Protein AF-A0A182QGY3-F1 (afdb_monomer_lite)

pLDDT: mean 80.61, std 18.38, range [33.84, 97.94]

Sequence (194 aa):
MITHRSFTGLLMLVLYTTNSDGLMLESTCTTIKDQLWRVDLTISSAAEQFYTGPFYKSYAVDNRLRFLLNNYTATISEYNQHLAQITTFVKRKLKQFSIATHGLEENTTLLDKIFQHVEERNAFHRLQLKEQQEVNRILSEETEELRKTFTNMEQQKLQLEQRVANGTEMLASMVTETRKLQAKINDNPVHVQS

Organism: NCBI:txid69004

Foldseek 3Di:
DLPPVLVVQVVVLVVVVPPDDDDDPDCPPVVVVVSVVSLLVSLVVLCVVPDDDPCLSVDDSVVSNVVSVVSVVVVVVVVVVVLVVLVVVLVVLCVVLVPDDDPDDDSVVSVVVSVVSVVVVVVVVVVVVVVVVVVVVVVVVVVVVVVVVVVVVVVVVVVVVVVVVVVVVVVVVVVVVVVVVVVVVVVPPPPPDD

Radius of gyration: 52.81 Å; chains: 1; bounding box: 113×43×154 Å

Secondary structure (DSSP, 8-state):
---THHHHHHHHHHHHHH---S---SSHHHHHHHHHHHHHHHHHHHHTTT---TTGGGS-HHHHHHHHHHHHHHHHHHHHHHHHHHHHHHHHHHHHTTPPP-SS--HHHHHHHHHHHHHHHHHHHHHHHHHHHHHHHHHHHHHHHHHHHHHHHHHHHHHHHHHHHHHHHHHHHHHHHHHHHHHHHHTS------

Structure (mmCIF, N/CA/C/O backbone):
data_AF-A0A182QGY3-F1
#
_entry.id   AF-A0A182QGY3-F1
#
loop_
_atom_site.group_PDB
_atom_site.id
_atom_site.type_symbol
_atom_site.label_atom_id
_atom_site.label_alt_id
_atom_site.label_comp_id
_atom_site.label_asym_id
_atom_site.label_entity_id
_atom_site.label_seq_id
_atom_site.pdbx_PDB_ins_code
_atom_site.Cartn_x
_atom_site.Cartn_y
_atom_site.Cartn_z
_atom_site.occupancy
_atom_site.B_iso_or_equiv
_atom_site.auth_seq_id
_atom_site.auth_comp_id
_atom_site.auth_asym_id
_atom_site.auth_atom_id
_atom_site.pdbx_PDB_model_num
ATOM 1 N N . MET A 1 1 ? -21.567 -5.427 21.604 1.00 33.84 1 MET A N 1
ATOM 2 C CA . MET A 1 1 ? -22.533 -4.328 21.819 1.00 33.84 1 MET A CA 1
ATOM 3 C C . MET A 1 1 ? -23.206 -4.582 23.164 1.00 33.84 1 MET A C 1
ATOM 5 O O . MET A 1 1 ? -24.168 -5.333 23.231 1.00 33.84 1 MET A O 1
ATOM 9 N N . ILE A 1 2 ? -22.600 -4.089 24.250 1.00 38.44 2 ILE A N 1
ATOM 10 C CA . ILE A 1 2 ? -23.109 -4.270 25.618 1.00 38.44 2 ILE A CA 1
ATOM 11 C C . ILE A 1 2 ? -24.419 -3.492 25.690 1.00 38.44 2 ILE A C 1
ATOM 13 O O . ILE A 1 2 ? -24.441 -2.279 25.478 1.00 38.44 2 ILE A O 1
ATOM 17 N N . THR A 1 3 ? -25.534 -4.186 25.875 1.00 38.19 3 THR A N 1
ATOM 18 C CA . THR A 1 3 ? -26.847 -3.550 25.896 1.00 38.19 3 THR A CA 1
ATOM 19 C C . THR A 1 3 ? -26.935 -2.632 27.111 1.00 38.19 3 THR A C 1
ATOM 21 O O . THR A 1 3 ? -27.118 -3.097 28.232 1.00 38.19 3 THR A O 1
ATOM 24 N N . HIS A 1 4 ? -26.866 -1.323 26.862 1.00 43.31 4 HIS A N 1
ATOM 25 C CA . HIS A 1 4 ? -27.093 -0.213 27.801 1.00 43.31 4 HIS A CA 1
ATOM 26 C C . HIS A 1 4 ? -28.288 -0.425 28.757 1.00 43.31 4 HIS A C 1
ATOM 28 O O . HIS A 1 4 ? -28.315 0.131 29.849 1.00 43.31 4 HIS A O 1
ATOM 34 N N . ARG A 1 5 ? -29.253 -1.269 28.363 1.00 45.16 5 ARG A N 1
ATOM 35 C CA . ARG A 1 5 ? -30.464 -1.635 29.110 1.00 45.16 5 ARG A CA 1
ATOM 36 C C . ARG A 1 5 ? -30.198 -2.250 30.489 1.00 45.16 5 ARG A C 1
ATOM 38 O O . ARG A 1 5 ? -30.955 -1.970 31.413 1.00 45.16 5 ARG A O 1
ATOM 45 N N . SER A 1 6 ? -29.140 -3.048 30.653 1.00 44.56 6 SER A N 1
ATOM 46 C CA . SER A 1 6 ? -28.884 -3.772 31.911 1.00 44.56 6 SER A CA 1
ATOM 47 C C . SER A 1 6 ? -28.440 -2.833 33.040 1.00 44.56 6 SER A C 1
ATOM 49 O O . SER A 1 6 ? -28.829 -3.005 34.193 1.00 44.56 6 SER A O 1
ATOM 51 N N . PHE A 1 7 ? -27.671 -1.793 32.700 1.00 48.94 7 PHE A N 1
ATOM 52 C CA . PHE A 1 7 ? -27.171 -0.812 33.666 1.00 48.94 7 PHE A CA 1
ATOM 53 C C . PHE A 1 7 ? -28.251 0.204 34.062 1.00 48.94 7 PHE A C 1
ATOM 55 O O . PHE A 1 7 ? -28.362 0.564 35.232 1.00 48.94 7 PHE A O 1
ATOM 62 N N . THR A 1 8 ? -29.113 0.610 33.120 1.00 53.94 8 THR A N 1
ATOM 63 C CA . THR A 1 8 ? -30.259 1.489 33.412 1.00 53.94 8 THR A CA 1
ATOM 64 C C . THR A 1 8 ? -31.247 0.833 34.381 1.00 53.94 8 THR A C 1
ATOM 66 O O . THR A 1 8 ? -31.776 1.512 35.256 1.00 53.94 8 THR A O 1
ATOM 69 N N . GLY A 1 9 ? -31.453 -0.487 34.274 1.00 53.09 9 GLY A N 1
ATOM 70 C CA . GLY A 1 9 ? -32.291 -1.245 35.211 1.00 53.09 9 GLY A CA 1
ATOM 71 C C . GLY A 1 9 ? -31.749 -1.237 36.644 1.00 53.09 9 GLY A C 1
ATOM 72 O O . GLY A 1 9 ? -32.502 -0.999 37.585 1.00 53.09 9 GLY A O 1
ATOM 73 N N . LEU A 1 10 ? -30.434 -1.412 36.805 1.00 53.03 10 LEU A N 1
ATOM 74 C CA . LEU A 1 10 ? -29.752 -1.342 38.104 1.00 53.03 10 LEU A CA 1
ATOM 75 C C . LEU A 1 10 ? -29.802 0.069 38.715 1.00 53.03 10 LEU A C 1
ATOM 77 O O . LEU A 1 10 ? -30.072 0.208 39.906 1.00 53.03 10 LEU A O 1
ATOM 81 N N . LEU A 1 11 ? -29.613 1.117 37.905 1.00 53.47 11 LEU A N 1
ATOM 82 C CA . LEU A 1 11 ? -29.657 2.509 38.369 1.00 53.47 11 LEU A CA 1
ATOM 83 C C . LEU A 1 11 ? -31.073 2.941 38.800 1.00 53.47 11 LEU A C 1
ATOM 85 O O . LEU A 1 11 ? -31.235 3.628 39.807 1.00 53.47 11 LEU A O 1
ATOM 89 N N . MET A 1 12 ? -32.102 2.502 38.065 1.00 52.72 12 MET A N 1
ATOM 90 C CA . MET A 1 12 ? -33.510 2.769 38.392 1.00 52.72 12 MET A CA 1
ATOM 91 C C . MET A 1 12 ? -33.951 2.078 39.687 1.00 52.72 12 MET A C 1
ATOM 93 O O . MET A 1 12 ? -34.738 2.649 40.437 1.00 52.72 12 MET A O 1
ATOM 97 N N . LEU A 1 13 ? -33.427 0.882 39.981 1.00 51.06 13 LEU A N 1
ATOM 98 C CA . LEU A 1 13 ? -33.716 0.160 41.225 1.00 51.06 13 LEU A CA 1
ATOM 99 C C . LEU A 1 13 ? -33.119 0.854 42.457 1.00 51.06 13 LEU A C 1
ATOM 101 O O . LEU A 1 13 ? -33.788 0.922 43.482 1.00 51.06 13 LEU A O 1
ATOM 105 N N . VAL A 1 14 ? -31.914 1.427 42.354 1.00 51.78 14 VAL A N 1
ATOM 106 C CA . VAL A 1 14 ? -31.311 2.206 43.453 1.00 51.78 14 VAL A CA 1
ATOM 107 C C . VAL A 1 14 ? -32.127 3.476 43.733 1.00 51.78 14 VAL A C 1
ATOM 109 O O . VAL A 1 14 ? -32.452 3.748 44.886 1.00 51.78 14 VAL A O 1
ATOM 112 N N . LEU A 1 15 ? -32.557 4.196 42.690 1.00 43.75 15 LEU A N 1
ATOM 113 C CA . LEU A 1 15 ? -33.373 5.413 42.828 1.00 43.75 15 LEU A CA 1
ATOM 114 C C . LEU A 1 15 ? -34.783 5.151 43.386 1.00 43.75 15 LEU A C 1
ATOM 116 O O . LEU A 1 15 ? -35.331 5.997 44.091 1.00 43.75 15 LEU A O 1
ATOM 120 N N . TYR A 1 16 ? -35.368 3.979 43.117 1.00 44.91 16 TYR A N 1
ATOM 121 C CA . TYR A 1 16 ? -36.683 3.612 43.659 1.00 44.91 16 TYR A CA 1
ATOM 122 C C . TYR A 1 16 ? -36.652 3.325 45.168 1.00 44.91 16 TYR A C 1
ATOM 124 O O . TYR A 1 16 ? -37.682 3.424 45.826 1.00 44.91 16 TYR A O 1
ATOM 132 N N . THR A 1 17 ? -35.484 2.985 45.724 1.00 45.31 17 THR A N 1
ATOM 133 C CA . THR A 1 17 ? -35.325 2.726 47.168 1.00 45.31 17 THR A CA 1
ATOM 134 C C . THR A 1 17 ? -35.060 3.984 47.996 1.00 45.31 17 THR A C 1
ATOM 136 O O . THR A 1 17 ? -35.229 3.952 49.210 1.00 45.31 17 THR A O 1
ATOM 139 N N . THR A 1 18 ? -34.667 5.094 47.362 1.00 43.47 18 THR A N 1
ATOM 140 C CA . THR A 1 18 ? -34.324 6.348 48.057 1.00 43.47 18 THR A CA 1
ATOM 141 C C . THR A 1 18 ? -35.449 7.384 48.060 1.00 43.47 18 THR A C 1
ATOM 143 O O . THR A 1 18 ? -35.351 8.369 48.782 1.00 43.47 18 THR A O 1
ATOM 146 N N . ASN A 1 19 ? -36.524 7.168 47.295 1.00 41.28 19 ASN A N 1
ATOM 147 C CA . ASN A 1 19 ? -37.684 8.058 47.249 1.00 41.28 19 ASN A CA 1
ATOM 148 C C . ASN A 1 19 ? -38.878 7.464 48.008 1.00 41.28 19 ASN A C 1
ATOM 150 O O . ASN A 1 19 ? -39.843 7.016 47.394 1.00 41.28 19 ASN A O 1
ATOM 154 N N . SER A 1 20 ? -38.838 7.500 49.338 1.00 43.22 20 SER A N 1
ATOM 155 C CA . SER A 1 20 ? -40.066 7.570 50.141 1.00 43.22 20 SER A CA 1
ATOM 156 C C . SER A 1 20 ? -39.746 8.047 51.554 1.00 43.22 20 SER A C 1
ATOM 158 O O . SER A 1 20 ? -39.643 7.256 52.494 1.00 43.22 20 SER A O 1
ATOM 160 N N . ASP A 1 21 ? -39.605 9.361 51.699 1.00 43.81 21 ASP A N 1
ATOM 161 C CA . ASP A 1 21 ? -39.959 10.008 52.955 1.00 43.81 21 ASP A CA 1
ATOM 162 C C . ASP A 1 21 ? -41.452 9.760 53.220 1.00 43.81 21 ASP A C 1
ATOM 164 O O . ASP A 1 21 ? -42.302 10.123 52.410 1.00 43.81 21 ASP A O 1
ATOM 168 N N . GLY A 1 22 ? -41.756 9.160 54.372 1.00 46.34 22 GLY A N 1
ATOM 169 C CA . GLY A 1 22 ? -43.068 9.246 55.013 1.00 46.34 22 GLY A CA 1
ATOM 170 C C . GLY A 1 22 ? -44.132 8.226 54.582 1.00 46.34 22 GLY A C 1
ATOM 171 O O . GLY A 1 22 ? -44.627 8.249 53.465 1.00 46.34 22 GLY A O 1
ATOM 172 N N . LEU A 1 23 ? -44.574 7.437 55.571 1.00 43.16 23 LEU A N 1
ATOM 173 C CA . LEU A 1 23 ? -45.807 6.633 55.620 1.00 43.16 23 LEU A CA 1
ATOM 174 C C . LEU A 1 23 ? -45.936 5.468 54.625 1.00 43.16 23 LEU A C 1
ATOM 176 O O . LEU A 1 23 ? -46.229 5.677 53.461 1.00 43.16 23 LEU A O 1
ATOM 180 N N . MET A 1 24 ? -45.855 4.236 55.145 1.00 41.75 24 MET A N 1
ATOM 181 C CA . MET A 1 24 ? -46.727 3.087 54.816 1.00 41.75 24 MET A CA 1
ATOM 182 C C . MET A 1 24 ? -46.273 1.895 55.679 1.00 41.75 24 MET A C 1
ATOM 184 O O . MET A 1 24 ? -45.434 1.100 55.266 1.00 41.75 24 MET A O 1
ATOM 188 N N . LEU A 1 25 ? -46.784 1.789 56.912 1.00 44.62 25 LEU A N 1
ATOM 189 C CA . LEU A 1 25 ? -46.387 0.744 57.870 1.00 44.62 25 LEU A CA 1
ATOM 190 C C . LEU A 1 25 ? -47.159 -0.588 57.713 1.00 44.62 25 LEU A C 1
ATOM 192 O O . LEU A 1 25 ? -46.854 -1.531 58.434 1.00 44.62 25 LEU A O 1
ATOM 196 N N . GLU A 1 26 ? -48.112 -0.710 56.778 1.00 44.78 26 GLU A N 1
ATOM 197 C CA . GLU A 1 26 ? -49.049 -1.859 56.736 1.00 44.78 26 GLU A CA 1
ATOM 198 C C . GLU A 1 26 ? -48.961 -2.783 55.503 1.00 44.78 26 GLU A C 1
ATOM 200 O O . GLU A 1 26 ? -49.706 -3.751 55.402 1.00 44.78 26 GLU A O 1
ATOM 205 N N . SER A 1 27 ? -47.998 -2.596 54.596 1.00 50.28 27 SER A N 1
ATOM 206 C CA . SER A 1 27 ? -47.717 -3.584 53.528 1.00 50.28 27 SER A CA 1
ATOM 207 C C . SER A 1 27 ? -46.229 -3.639 53.171 1.00 50.28 27 SER A C 1
ATOM 209 O O . SER A 1 27 ? -45.828 -3.706 52.005 1.00 50.28 27 SER A O 1
ATOM 211 N N . THR A 1 28 ? -45.372 -3.562 54.183 1.00 57.47 28 THR A N 1
ATOM 212 C CA . THR A 1 28 ? -43.925 -3.427 53.986 1.00 57.47 28 THR A CA 1
ATOM 213 C C . THR A 1 28 ? -43.275 -4.745 53.583 1.00 57.47 28 THR A C 1
ATOM 215 O O . THR A 1 28 ? -42.492 -4.770 52.643 1.00 57.47 28 THR A O 1
ATOM 218 N N . CYS A 1 29 ? -43.621 -5.869 54.215 1.00 58.44 29 CYS A N 1
ATOM 219 C CA . CYS A 1 29 ? -42.869 -7.115 54.023 1.00 58.44 29 CYS A CA 1
ATOM 220 C C . CYS A 1 29 ? -43.018 -7.721 52.614 1.00 58.44 29 CYS A C 1
ATOM 222 O O . CYS A 1 29 ? -42.030 -8.144 52.016 1.00 58.44 29 CYS A O 1
ATOM 224 N N . THR A 1 30 ? -44.228 -7.730 52.050 1.00 70.50 30 THR A N 1
ATOM 225 C CA . THR A 1 30 ? -44.496 -8.234 50.689 1.00 70.50 30 THR A CA 1
ATOM 226 C C . THR A 1 30 ? -43.859 -7.352 49.622 1.00 70.50 30 THR A C 1
ATOM 228 O O . THR A 1 30 ? -43.203 -7.866 48.720 1.00 70.50 30 THR A O 1
ATOM 231 N N . THR A 1 31 ? -43.985 -6.033 49.766 1.00 69.81 31 THR A N 1
ATOM 232 C CA . THR A 1 31 ? -43.387 -5.048 48.855 1.00 69.81 31 THR A CA 1
ATOM 233 C C . THR A 1 31 ? -41.861 -5.110 48.892 1.00 69.81 31 THR A C 1
ATOM 235 O O . THR A 1 31 ? -41.224 -5.182 47.845 1.00 69.81 31 THR A O 1
ATOM 238 N N . ILE A 1 32 ? -41.268 -5.174 50.089 1.00 66.50 32 ILE A N 1
ATOM 239 C CA . ILE A 1 32 ? -39.818 -5.321 50.271 1.00 66.50 32 ILE A CA 1
ATOM 240 C C . ILE A 1 32 ? -39.336 -6.647 49.669 1.00 66.50 32 ILE A C 1
ATOM 242 O O . ILE A 1 32 ? -38.315 -6.681 48.985 1.00 66.50 32 ILE A O 1
ATOM 246 N N . LYS A 1 33 ? -40.078 -7.744 49.862 1.00 71.62 33 LYS A N 1
ATOM 247 C CA . LYS A 1 33 ? -39.736 -9.049 49.284 1.00 71.62 33 LYS A CA 1
ATOM 248 C C . LYS A 1 33 ? -39.789 -9.036 47.752 1.00 71.62 33 LYS A C 1
ATOM 250 O O . LYS A 1 33 ? -38.887 -9.590 47.128 1.00 71.62 33 LYS A O 1
ATOM 255 N N . ASP A 1 34 ? -40.793 -8.390 47.155 1.00 72.88 34 ASP A N 1
ATOM 256 C CA . ASP A 1 34 ? -40.895 -8.246 45.694 1.00 72.88 34 ASP A CA 1
ATOM 257 C C . ASP A 1 34 ? -39.748 -7.392 45.135 1.00 72.88 34 ASP A C 1
ATOM 259 O O . ASP A 1 34 ? -39.111 -7.759 44.148 1.00 72.88 34 ASP A O 1
ATOM 263 N N . GLN A 1 35 ? -39.409 -6.288 45.808 1.00 69.62 35 GLN A N 1
ATOM 264 C CA . GLN A 1 35 ? -38.285 -5.432 45.422 1.00 69.62 35 GLN A CA 1
ATOM 265 C C . GLN A 1 35 ? -36.943 -6.174 45.490 1.00 69.62 35 GLN A C 1
ATOM 267 O O . GLN A 1 35 ? -36.172 -6.133 44.530 1.00 69.62 35 GLN A O 1
ATOM 272 N N . LEU A 1 36 ? -36.679 -6.908 46.575 1.00 73.56 36 LEU A N 1
ATOM 273 C CA . LEU A 1 36 ? -35.459 -7.710 46.720 1.00 73.56 36 LEU A CA 1
ATOM 274 C C . LEU A 1 36 ? -35.367 -8.815 45.659 1.00 73.56 36 LEU A C 1
ATOM 276 O O . LEU A 1 36 ? -34.296 -9.045 45.099 1.00 73.56 36 LEU A O 1
ATOM 280 N N . TRP A 1 37 ? -36.488 -9.459 45.330 1.00 76.69 37 TRP A N 1
ATOM 281 C CA . TRP A 1 37 ? -36.545 -10.462 44.268 1.00 76.69 37 TRP A CA 1
ATOM 282 C C . TRP A 1 37 ? -36.254 -9.868 42.880 1.00 76.69 37 TRP A C 1
ATOM 284 O O . TRP A 1 37 ? -35.520 -10.465 42.092 1.00 76.69 37 TRP A O 1
ATOM 294 N N . ARG A 1 38 ? -36.749 -8.658 42.583 1.00 75.00 38 ARG A N 1
ATOM 295 C CA . ARG A 1 38 ? -36.444 -7.956 41.321 1.00 75.00 38 ARG A CA 1
ATOM 296 C C . ARG A 1 38 ? -34.970 -7.574 41.199 1.00 75.00 38 ARG A C 1
ATOM 298 O O . ARG A 1 38 ? -34.402 -7.696 40.111 1.00 75.00 38 ARG A O 1
ATOM 305 N N . VAL A 1 39 ? -34.342 -7.138 42.293 1.00 73.50 39 VAL A N 1
ATOM 306 C CA . VAL A 1 39 ? -32.891 -6.878 42.335 1.00 73.50 39 VAL A CA 1
ATOM 307 C C . VAL A 1 39 ? -32.120 -8.163 42.030 1.00 73.50 39 VAL A C 1
ATOM 309 O O . VAL A 1 39 ? -31.235 -8.162 41.173 1.00 73.50 39 VAL A O 1
ATOM 312 N N . ASP A 1 40 ? -32.506 -9.270 42.662 1.00 75.06 40 ASP A N 1
ATOM 313 C CA . ASP A 1 40 ? -31.877 -10.577 42.475 1.00 75.06 40 ASP A CA 1
ATOM 314 C C . ASP A 1 40 ? -31.941 -11.080 41.022 1.00 75.06 40 ASP A C 1
ATOM 316 O O . ASP A 1 40 ? -30.940 -11.530 40.445 1.00 75.06 40 ASP A O 1
ATOM 320 N N . LEU A 1 41 ? -33.113 -10.942 40.398 1.00 76.88 41 LEU A N 1
ATOM 321 C CA . LEU A 1 41 ? -33.332 -11.263 38.989 1.00 76.88 41 LEU A CA 1
ATOM 322 C C . LEU A 1 41 ? -32.500 -10.391 38.054 1.00 76.88 41 LEU A C 1
ATOM 324 O O . LEU A 1 41 ? -31.923 -10.900 37.095 1.00 76.88 41 LEU A O 1
ATOM 328 N N . THR A 1 42 ? -32.423 -9.091 38.335 1.00 75.94 42 THR A N 1
ATOM 329 C CA . THR A 1 42 ? -31.682 -8.136 37.500 1.00 75.94 42 THR A CA 1
ATOM 330 C C . THR A 1 42 ? -30.187 -8.437 37.526 1.00 75.94 42 THR A C 1
ATOM 332 O O . THR A 1 42 ? -29.554 -8.489 36.472 1.00 75.94 42 THR A O 1
ATOM 335 N N . ILE A 1 43 ? -29.627 -8.711 38.710 1.00 75.31 43 ILE A N 1
ATOM 336 C CA . ILE A 1 43 ? -28.224 -9.127 38.860 1.00 75.31 43 ILE A CA 1
ATOM 337 C C . ILE A 1 43 ? -27.980 -10.430 38.098 1.00 75.31 43 ILE A C 1
ATOM 339 O O . ILE A 1 43 ? -27.013 -10.536 37.346 1.00 75.31 43 ILE A O 1
ATOM 343 N N . SER A 1 44 ? -28.880 -11.404 38.250 1.00 74.94 44 SER A N 1
ATOM 344 C CA . SER A 1 44 ? -28.751 -12.705 37.593 1.00 74.94 44 SER A CA 1
ATOM 345 C C . SER A 1 44 ? -28.810 -12.596 36.068 1.00 74.94 44 SER A C 1
ATOM 347 O O . SER A 1 44 ? -27.974 -13.182 35.389 1.00 74.94 44 SER A O 1
ATOM 349 N N . SER A 1 45 ? -29.737 -11.801 35.529 1.00 77.19 45 SER A N 1
ATOM 350 C CA . SER A 1 45 ? -29.863 -11.565 34.087 1.00 77.19 45 SER A CA 1
ATOM 351 C C . SER A 1 45 ? -28.665 -10.800 33.514 1.00 77.19 45 SER A C 1
ATOM 353 O O . SER A 1 45 ? -28.186 -11.123 32.430 1.00 77.19 45 SER A O 1
ATOM 355 N N . ALA A 1 46 ? -28.130 -9.814 34.241 1.00 73.19 46 ALA A N 1
ATOM 356 C CA . ALA A 1 46 ? -26.938 -9.090 33.805 1.00 73.19 46 ALA A CA 1
ATOM 357 C C . ALA A 1 46 ? -25.686 -9.988 33.805 1.00 73.19 46 ALA A C 1
ATOM 359 O O . ALA A 1 46 ? -24.816 -9.837 32.948 1.00 73.19 46 ALA A O 1
ATOM 360 N N . ALA A 1 47 ? -25.602 -10.940 34.735 1.00 72.50 47 ALA A N 1
ATOM 361 C CA . ALA A 1 47 ? -24.469 -11.849 34.856 1.00 72.50 47 ALA A CA 1
ATOM 362 C C . ALA A 1 47 ? -24.423 -12.948 33.793 1.00 72.50 47 ALA A C 1
ATOM 364 O O . ALA A 1 47 ? -23.327 -13.389 33.456 1.00 72.50 47 ALA A O 1
ATOM 365 N N . GLU A 1 48 ? -25.564 -13.334 33.212 1.00 73.31 48 GLU A N 1
ATOM 366 C CA . GLU A 1 48 ? -25.621 -14.288 32.091 1.00 73.31 48 GLU A CA 1
ATOM 367 C C . GLU A 1 48 ? -24.771 -13.836 30.888 1.00 73.31 48 GLU A C 1
ATOM 369 O O . GLU A 1 48 ? -24.313 -14.673 30.116 1.00 73.31 48 GLU A O 1
ATOM 374 N N . GLN A 1 49 ? -24.491 -12.532 30.754 1.00 70.50 49 GLN A N 1
ATOM 375 C CA . GLN A 1 49 ? -23.611 -11.994 29.707 1.00 70.50 49 GLN A CA 1
ATOM 376 C C . GLN A 1 49 ? -22.118 -12.269 29.948 1.00 70.50 49 GLN A C 1
ATOM 378 O O . GLN A 1 49 ? -21.334 -12.231 29.004 1.00 70.50 49 GLN A O 1
ATOM 383 N N . PHE A 1 50 ? -21.721 -12.523 31.197 1.00 68.69 50 PHE A N 1
ATOM 384 C CA . PHE A 1 50 ? -20.322 -12.689 31.601 1.00 68.69 50 PHE A CA 1
ATOM 385 C C . PHE A 1 50 ? -20.009 -14.116 32.057 1.00 68.69 50 PHE A C 1
ATOM 387 O O . PHE A 1 50 ? -18.865 -14.553 31.958 1.00 68.69 50 PHE A O 1
ATOM 394 N N . TYR A 1 51 ? -20.996 -14.846 32.587 1.00 67.69 51 TYR A N 1
ATOM 395 C CA . TYR A 1 51 ? -20.773 -16.168 33.161 1.00 67.69 51 TYR A CA 1
ATOM 396 C C . TYR A 1 51 ? -22.064 -16.992 33.286 1.00 67.69 51 TYR A C 1
ATOM 398 O O . TYR A 1 51 ? -23.038 -16.558 33.895 1.00 67.69 51 TYR A O 1
ATOM 406 N N . THR A 1 52 ? -22.041 -18.233 32.789 1.00 61.72 52 THR A N 1
ATOM 407 C CA . THR A 1 52 ? -23.157 -19.200 32.864 1.00 61.72 52 THR A CA 1
ATOM 408 C C . THR A 1 52 ? -22.779 -20.463 33.644 1.00 61.72 52 THR A C 1
ATOM 410 O O . THR A 1 52 ? -23.175 -21.573 33.289 1.00 61.72 52 THR A O 1
ATOM 413 N N . GLY A 1 53 ? -21.955 -20.336 34.688 1.00 67.19 53 GLY A N 1
ATOM 414 C CA . GLY A 1 53 ? -21.586 -21.489 35.508 1.00 67.19 53 GLY A CA 1
ATOM 415 C C . GLY A 1 53 ? -22.789 -22.058 36.277 1.00 67.19 53 GLY A C 1
ATOM 416 O O . GLY A 1 53 ? -23.631 -21.289 36.754 1.00 67.19 53 GLY A O 1
ATOM 417 N N . PRO A 1 54 ? -22.856 -23.389 36.469 1.00 64.06 54 PRO A N 1
ATOM 418 C CA . PRO A 1 54 ? -24.038 -24.083 36.994 1.00 64.06 54 PRO A CA 1
ATOM 419 C C . PRO A 1 54 ? -24.432 -23.674 38.422 1.00 64.06 54 PRO A C 1
ATOM 421 O O . PRO A 1 54 ? -25.562 -23.905 38.839 1.00 64.06 54 PRO A O 1
ATOM 424 N N . PHE A 1 55 ? -23.530 -23.022 39.161 1.00 67.81 55 PHE A N 1
ATOM 425 C CA . PHE A 1 55 ? -23.735 -22.645 40.559 1.00 67.81 55 PHE A CA 1
ATOM 426 C C . PHE A 1 55 ? -23.847 -21.134 40.787 1.00 67.81 55 PHE A C 1
ATOM 428 O O . PHE A 1 55 ? -24.006 -20.718 41.931 1.00 67.81 55 PHE A O 1
ATOM 435 N N . TYR A 1 56 ? -23.829 -20.295 39.743 1.00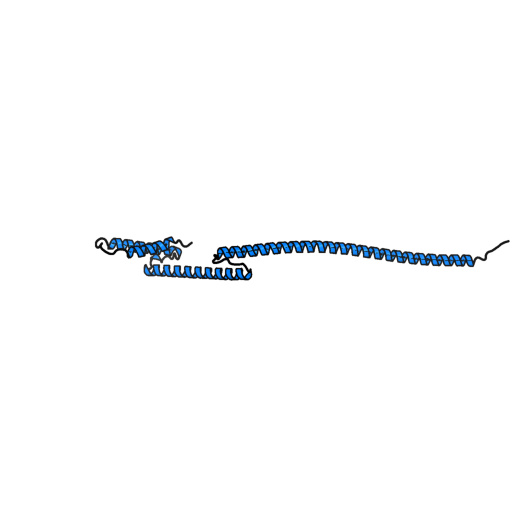 70.69 56 TYR A N 1
ATOM 436 C CA . TYR A 1 56 ? -23.849 -18.835 39.915 1.00 70.69 56 TYR A CA 1
ATOM 437 C C . TYR A 1 56 ? -25.038 -18.353 40.767 1.00 70.69 56 TYR A C 1
ATOM 439 O O . TYR A 1 56 ? -24.859 -17.572 41.698 1.00 70.69 56 TYR A O 1
ATOM 447 N N . LYS A 1 57 ? -26.239 -18.895 40.518 1.00 73.31 57 LYS A N 1
ATOM 448 C CA . LYS A 1 57 ? -27.472 -18.561 41.258 1.00 73.31 57 LYS A CA 1
ATOM 449 C C . LYS A 1 57 ? -27.489 -19.060 42.711 1.00 73.31 57 LYS A C 1
ATOM 451 O O . LYS A 1 57 ? -28.324 -18.606 43.481 1.00 73.31 57 LYS A O 1
ATOM 456 N N . SER A 1 58 ? -26.581 -19.965 43.094 1.00 78.62 58 SER A N 1
ATOM 457 C CA . SER A 1 58 ? -26.459 -20.454 44.479 1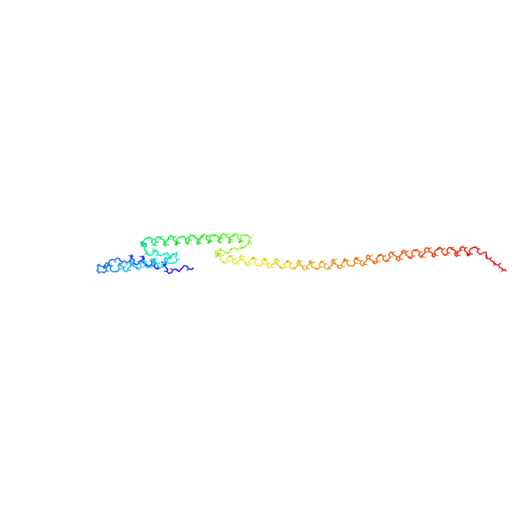.00 78.62 58 SER A CA 1
ATOM 458 C C . SER A 1 58 ? -25.606 -19.555 45.379 1.00 78.62 58 SER A C 1
ATOM 460 O O . SER A 1 58 ? -25.609 -19.729 46.596 1.00 78.62 58 SER A O 1
ATOM 462 N N . TYR A 1 59 ? -24.898 -18.571 44.814 1.00 76.50 59 TYR A N 1
ATOM 463 C CA . TYR A 1 59 ? -24.154 -17.597 45.607 1.00 76.50 59 TYR A CA 1
ATOM 464 C C . TYR A 1 59 ? -25.076 -16.538 46.221 1.00 76.50 59 TYR A C 1
ATOM 466 O O . TYR A 1 59 ? -26.086 -16.136 45.637 1.00 76.50 59 TYR A O 1
ATOM 474 N N . ALA A 1 60 ? -24.680 -16.014 47.381 1.00 82.19 60 ALA A N 1
ATOM 475 C CA . ALA A 1 60 ? -25.340 -14.863 47.989 1.00 82.19 60 ALA A CA 1
ATOM 476 C C . ALA A 1 60 ? -25.338 -13.639 47.041 1.00 82.19 60 ALA A C 1
ATOM 478 O O . ALA A 1 60 ? -24.472 -13.508 46.168 1.00 82.19 60 ALA A O 1
ATOM 479 N N . VAL A 1 61 ? -26.349 -12.771 47.172 1.00 75.81 61 VAL A N 1
ATOM 480 C CA . VAL A 1 61 ? -26.602 -11.633 46.259 1.00 75.81 61 VAL A CA 1
ATOM 481 C C . VAL A 1 61 ? -25.398 -10.689 46.176 1.00 75.81 61 VAL A C 1
ATOM 483 O O . VAL A 1 61 ? -25.016 -10.260 45.090 1.00 75.81 61 VAL A O 1
ATOM 486 N N . ASP A 1 62 ? -24.761 -10.415 47.311 1.00 76.12 62 ASP A N 1
ATOM 487 C CA . ASP A 1 62 ? -23.556 -9.591 47.434 1.00 76.12 62 ASP A CA 1
ATOM 488 C C . ASP A 1 62 ? -22.374 -10.182 46.648 1.00 76.12 62 ASP A C 1
ATOM 490 O O . ASP A 1 62 ? -21.690 -9.470 45.910 1.00 76.12 62 ASP A O 1
ATOM 494 N N . ASN A 1 63 ? -22.176 -11.501 46.725 1.00 79.44 63 ASN A N 1
ATOM 495 C CA . ASN A 1 63 ? -21.130 -12.197 45.980 1.00 79.44 63 ASN A CA 1
ATOM 496 C C . ASN A 1 63 ? -21.380 -12.150 44.471 1.00 79.44 63 ASN A C 1
ATOM 498 O O . ASN A 1 63 ? -20.449 -11.907 43.699 1.00 79.44 63 ASN A O 1
ATOM 502 N N . ARG A 1 64 ? -22.636 -12.329 44.051 1.00 79.31 64 ARG A N 1
ATOM 503 C CA . ARG A 1 64 ? -23.052 -12.213 42.648 1.00 79.31 64 ARG A CA 1
ATOM 504 C C . ARG A 1 64 ? -22.852 -10.804 42.098 1.00 79.31 64 ARG A C 1
ATOM 506 O O . ARG A 1 64 ? -22.313 -10.661 40.999 1.00 79.31 64 ARG A O 1
ATOM 513 N N . LEU A 1 65 ? -23.220 -9.780 42.870 1.00 77.94 65 LEU A N 1
ATOM 514 C CA . LEU A 1 65 ? -23.030 -8.375 42.509 1.00 77.94 65 LEU A CA 1
ATOM 515 C C . LEU A 1 65 ? -21.543 -8.016 42.413 1.00 77.94 65 LEU A C 1
ATOM 517 O O . LEU A 1 65 ? -21.117 -7.406 41.436 1.00 77.94 65 LEU A O 1
ATOM 521 N N . ARG A 1 66 ? -20.733 -8.445 43.386 1.00 80.75 66 ARG A N 1
ATOM 522 C CA . ARG A 1 66 ? -19.278 -8.247 43.367 1.00 80.75 66 ARG A CA 1
ATOM 523 C C . ARG A 1 66 ? -18.636 -8.903 42.147 1.00 80.75 66 ARG A C 1
ATOM 525 O O . ARG A 1 66 ? -17.794 -8.290 41.498 1.00 80.75 66 ARG A O 1
ATOM 532 N N . PHE A 1 67 ? -19.055 -10.121 41.799 1.00 81.31 67 PHE A N 1
ATOM 533 C CA . PHE A 1 67 ? -18.592 -10.792 40.586 1.00 81.31 67 PHE A CA 1
ATOM 534 C C . PHE A 1 67 ? -18.956 -9.994 39.327 1.00 81.31 67 PHE A C 1
ATOM 536 O O . PHE A 1 67 ? -18.095 -9.771 38.479 1.00 81.31 67 PHE A O 1
ATOM 543 N N . LEU A 1 68 ? -20.198 -9.513 39.220 1.00 80.44 68 LEU A N 1
ATOM 544 C CA . LEU A 1 68 ? -20.649 -8.700 38.090 1.00 80.44 68 LEU A CA 1
ATOM 545 C C . LEU A 1 68 ? -19.819 -7.413 37.941 1.00 80.44 68 LEU A C 1
ATOM 547 O O . LEU A 1 68 ? -19.326 -7.119 36.854 1.00 80.44 68 LEU A O 1
ATOM 551 N N . LEU A 1 69 ? -19.618 -6.678 39.038 1.00 82.12 69 LEU A N 1
ATOM 552 C CA . LEU A 1 69 ? -18.832 -5.441 39.054 1.00 82.12 69 LEU A CA 1
ATOM 553 C C . LEU A 1 69 ? -17.367 -5.682 38.676 1.00 82.12 69 LEU A C 1
ATOM 555 O O . LEU A 1 69 ? -16.800 -4.909 37.902 1.00 82.12 69 LEU A O 1
ATOM 559 N N . ASN A 1 70 ? -16.763 -6.766 39.168 1.00 84.44 70 ASN A N 1
ATOM 560 C CA . ASN A 1 70 ? -15.388 -7.127 38.827 1.00 84.44 70 ASN A CA 1
ATOM 561 C C . ASN A 1 70 ? -15.241 -7.454 37.337 1.00 84.44 70 ASN A C 1
ATOM 563 O O . ASN A 1 70 ? -14.317 -6.955 36.699 1.00 84.44 70 ASN A O 1
ATOM 567 N N . ASN A 1 71 ? -16.162 -8.238 36.767 1.00 81.56 71 ASN A N 1
ATOM 568 C CA . ASN A 1 71 ? -16.134 -8.556 35.336 1.00 81.56 71 ASN A CA 1
ATOM 569 C C . ASN A 1 71 ? -16.342 -7.308 34.481 1.00 81.56 71 ASN A C 1
ATOM 571 O O . ASN A 1 71 ? -15.586 -7.081 33.544 1.00 81.56 71 ASN A O 1
ATOM 575 N N . TYR A 1 72 ? -17.298 -6.451 34.843 1.00 80.25 72 TYR A N 1
ATOM 576 C CA . TYR A 1 72 ? -17.526 -5.198 34.130 1.00 80.25 72 TYR A CA 1
ATOM 577 C C . TYR A 1 72 ? -16.295 -4.281 34.167 1.00 80.25 72 TYR A C 1
ATOM 579 O O . TYR A 1 72 ? -15.897 -3.722 33.146 1.00 80.25 72 TYR A O 1
ATOM 587 N N . THR A 1 73 ? -15.645 -4.180 35.329 1.00 85.00 73 THR A N 1
ATOM 588 C CA . THR A 1 73 ? -14.400 -3.416 35.495 1.00 85.00 73 THR A CA 1
ATOM 589 C C . THR A 1 73 ? -13.277 -3.991 34.632 1.00 85.00 73 THR A C 1
ATOM 591 O O . THR A 1 73 ? -12.570 -3.232 33.969 1.00 85.00 73 THR A O 1
ATOM 594 N N . ALA A 1 74 ? -13.139 -5.319 34.587 1.00 84.38 74 ALA A N 1
ATOM 595 C CA . ALA A 1 74 ? -12.159 -5.992 33.739 1.00 84.38 74 ALA A CA 1
ATOM 596 C C . ALA A 1 74 ? -12.423 -5.730 32.247 1.00 84.38 74 ALA A C 1
ATOM 598 O O . ALA A 1 74 ? -11.512 -5.311 31.538 1.00 84.38 74 ALA A O 1
ATOM 599 N N . THR A 1 75 ? -13.670 -5.868 31.786 1.00 83.38 75 THR A N 1
ATOM 600 C CA . THR A 1 75 ? -14.053 -5.593 30.392 1.00 83.38 75 THR A CA 1
ATOM 601 C C . THR A 1 75 ? -13.807 -4.135 30.001 1.00 83.38 75 THR A C 1
ATOM 603 O O . THR A 1 75 ? -13.299 -3.868 28.915 1.00 83.38 75 THR A O 1
ATOM 606 N N . ILE A 1 76 ? -14.123 -3.172 30.876 1.00 86.19 76 ILE A N 1
ATOM 607 C CA . ILE A 1 76 ? -13.807 -1.756 30.627 1.00 86.19 76 ILE A CA 1
ATOM 608 C C . ILE A 1 76 ? -12.295 -1.545 30.543 1.00 86.19 76 ILE A C 1
ATOM 610 O O . ILE A 1 76 ? -11.826 -0.807 29.676 1.00 86.19 76 ILE A O 1
ATOM 614 N N . SER A 1 77 ? -11.530 -2.165 31.442 1.00 90.62 77 SER A N 1
ATOM 615 C CA . SER A 1 77 ? -10.072 -2.047 31.453 1.00 90.62 77 SER A CA 1
ATOM 616 C C . SER A 1 77 ? -9.459 -2.575 30.153 1.00 90.62 77 SER A C 1
ATOM 618 O O . SER A 1 77 ? -8.661 -1.872 29.534 1.00 90.62 77 SER A O 1
ATOM 620 N N . GLU A 1 78 ? -9.898 -3.747 29.694 1.00 88.75 78 GLU A N 1
ATOM 621 C CA . GLU A 1 78 ? -9.481 -4.352 28.426 1.00 88.75 78 GLU A CA 1
ATOM 622 C C . GLU A 1 78 ? -9.870 -3.478 27.223 1.00 88.75 78 GLU A C 1
ATOM 624 O O . GLU A 1 78 ? -9.030 -3.159 26.378 1.00 88.75 78 GLU A O 1
ATOM 629 N N . TYR A 1 79 ? -11.114 -2.991 27.178 1.00 88.00 79 TYR A N 1
ATOM 630 C CA . TYR A 1 79 ? -11.568 -2.070 26.135 1.00 88.00 79 TYR A CA 1
ATOM 631 C C . TYR A 1 79 ? -10.709 -0.796 26.074 1.00 88.00 79 TYR A C 1
ATOM 633 O O . TYR A 1 79 ? -10.261 -0.392 24.999 1.00 88.00 79 TYR A O 1
ATOM 641 N N . ASN A 1 80 ? -10.421 -0.184 27.225 1.00 91.75 80 ASN A N 1
ATOM 642 C CA . ASN A 1 80 ? -9.578 1.009 27.308 1.00 91.75 80 ASN A CA 1
ATOM 643 C C . ASN A 1 80 ? -8.136 0.728 26.864 1.00 91.75 80 ASN A C 1
ATOM 645 O O . ASN A 1 80 ? -7.517 1.571 26.210 1.00 91.75 80 ASN A O 1
ATOM 649 N N . GLN A 1 81 ? -7.604 -0.457 27.172 1.00 93.81 81 GLN A N 1
ATOM 650 C CA . GLN A 1 81 ? -6.288 -0.881 26.704 1.00 93.81 81 GLN A CA 1
ATOM 651 C C . GLN A 1 81 ? -6.254 -0.991 25.174 1.00 93.81 81 GLN A C 1
ATOM 653 O O . GLN A 1 81 ? -5.339 -0.453 24.543 1.00 93.81 81 GLN A O 1
ATOM 658 N N . HIS A 1 82 ? -7.260 -1.616 24.560 1.00 90.56 82 HIS A N 1
ATOM 659 C CA . HIS A 1 82 ? -7.367 -1.693 23.102 1.00 90.56 82 HIS A CA 1
ATOM 660 C C . HIS A 1 82 ? -7.533 -0.317 22.456 1.00 90.56 82 HIS A C 1
ATOM 662 O O . HIS A 1 82 ? -6.868 -0.012 21.463 1.00 90.56 82 HIS A O 1
ATOM 668 N N . LEU A 1 83 ? -8.344 0.560 23.049 1.00 91.25 83 LEU A N 1
ATOM 669 C CA . LEU A 1 83 ? -8.498 1.932 22.573 1.00 91.25 83 LEU A CA 1
ATOM 670 C C . LEU A 1 83 ? -7.162 2.694 22.605 1.00 91.25 83 LEU A C 1
ATOM 672 O O . LEU A 1 83 ? -6.823 3.400 21.649 1.00 91.25 83 LEU A O 1
ATOM 676 N N . ALA A 1 84 ? -6.362 2.522 23.661 1.00 93.75 84 ALA A N 1
ATOM 677 C CA . ALA A 1 84 ? -5.035 3.124 23.773 1.00 93.75 84 ALA A CA 1
ATOM 678 C C . ALA A 1 84 ? -4.040 2.565 22.737 1.00 93.75 84 ALA A C 1
ATOM 680 O O . ALA A 1 84 ? -3.248 3.326 22.166 1.00 93.75 84 ALA A O 1
ATOM 681 N N . GLN A 1 85 ? -4.103 1.261 22.448 1.00 93.38 85 GLN A N 1
ATOM 682 C CA . GLN A 1 85 ? -3.302 0.621 21.398 1.00 93.38 85 GLN A CA 1
ATOM 683 C C . GLN A 1 85 ? -3.642 1.190 20.016 1.00 93.38 85 GLN A C 1
ATOM 685 O O . GLN A 1 85 ? -2.736 1.623 19.300 1.00 93.38 85 GLN A O 1
ATOM 690 N N . ILE A 1 86 ? -4.932 1.264 19.670 1.00 93.62 86 ILE A N 1
ATOM 691 C CA . ILE A 1 86 ? -5.403 1.831 18.397 1.00 93.62 86 ILE A CA 1
ATOM 692 C C . ILE A 1 86 ? -4.987 3.297 18.284 1.00 93.62 86 ILE A C 1
ATOM 694 O O . ILE A 1 86 ? -4.402 3.698 17.281 1.00 93.62 86 ILE A O 1
ATOM 698 N N . THR A 1 87 ? -5.197 4.088 19.336 1.00 93.75 87 THR A N 1
ATOM 699 C CA . THR A 1 87 ? -4.817 5.509 19.353 1.00 93.75 87 THR A CA 1
ATOM 700 C C . THR A 1 87 ? -3.315 5.687 19.119 1.00 93.75 87 THR A C 1
ATOM 702 O O . THR A 1 87 ? -2.889 6.536 18.334 1.00 93.75 87 THR A O 1
ATOM 705 N N . THR A 1 88 ? -2.487 4.869 19.773 1.00 95.38 88 THR A N 1
ATOM 706 C CA . THR A 1 88 ? -1.029 4.886 19.587 1.00 95.38 88 THR A CA 1
ATOM 707 C C . THR A 1 88 ? -0.640 4.506 18.162 1.00 95.38 88 THR A C 1
ATOM 709 O O . THR A 1 88 ? 0.217 5.158 17.560 1.00 95.38 88 THR A O 1
ATOM 712 N N . PHE A 1 89 ? -1.268 3.465 17.614 1.00 95.94 89 PHE A N 1
ATOM 713 C CA . PHE A 1 89 ? -1.041 3.023 16.244 1.00 95.94 89 PHE A CA 1
ATOM 714 C C . PHE A 1 89 ? -1.372 4.133 15.239 1.00 95.94 89 PHE A C 1
ATOM 716 O O . PHE A 1 89 ? -0.514 4.495 14.433 1.00 95.94 89 PHE A O 1
ATOM 723 N N . VAL A 1 90 ? -2.565 4.724 15.344 1.00 95.38 90 VAL A N 1
ATOM 724 C CA . VAL A 1 90 ? -3.037 5.812 14.478 1.00 95.38 90 VAL A CA 1
ATOM 725 C C . VAL A 1 90 ? -2.079 6.996 14.527 1.00 95.38 90 VAL A C 1
ATOM 727 O O . VAL A 1 90 ? -1.558 7.405 13.492 1.00 95.38 90 VAL A O 1
ATOM 730 N N . LYS A 1 91 ? -1.738 7.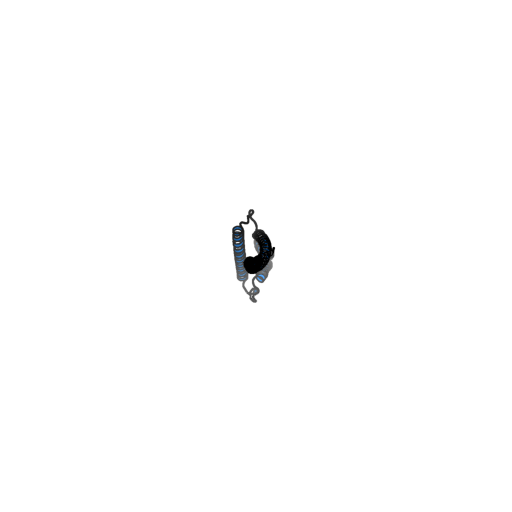488 15.726 1.00 93.31 91 LYS A N 1
ATOM 731 C CA . LYS A 1 91 ? -0.786 8.601 15.893 1.00 93.31 91 LYS A CA 1
ATOM 732 C C . LYS A 1 91 ? 0.566 8.312 15.244 1.00 93.31 91 LYS A C 1
ATOM 734 O O . LYS A 1 91 ? 1.138 9.177 14.580 1.00 93.31 91 LYS A O 1
ATOM 739 N N . ARG A 1 92 ? 1.082 7.089 15.407 1.00 96.19 92 ARG A N 1
ATOM 740 C CA . ARG A 1 92 ? 2.351 6.677 14.794 1.00 96.19 92 ARG A CA 1
ATOM 741 C C . ARG A 1 92 ? 2.262 6.679 13.270 1.00 96.19 92 ARG A C 1
ATOM 743 O O . ARG A 1 92 ? 3.199 7.140 12.624 1.00 96.19 92 ARG A O 1
ATOM 750 N N . LYS A 1 93 ? 1.164 6.180 12.699 1.00 95.81 93 LYS A N 1
ATOM 751 C CA . LYS A 1 93 ? 0.973 6.099 11.245 1.00 95.81 93 LYS A CA 1
ATOM 752 C C . LYS A 1 93 ? 0.735 7.453 10.596 1.00 95.81 93 LYS A C 1
ATOM 754 O O . LYS A 1 93 ? 1.366 7.729 9.582 1.00 95.81 93 LYS A O 1
ATOM 759 N N . LEU A 1 94 ? -0.052 8.325 11.219 1.00 94.94 94 LEU A N 1
ATOM 760 C CA . LEU A 1 94 ? -0.214 9.708 10.765 1.00 94.94 94 LEU A CA 1
ATOM 761 C C . LEU A 1 94 ? 1.137 10.424 10.685 1.00 94.94 94 LEU A C 1
ATOM 763 O O . LEU A 1 94 ? 1.452 11.019 9.661 1.00 94.94 94 LEU A O 1
ATOM 767 N N . LYS A 1 95 ? 1.982 10.282 11.718 1.00 94.56 95 LYS A N 1
ATOM 768 C CA . LYS A 1 95 ? 3.341 10.843 11.709 1.00 94.56 95 LYS A CA 1
ATOM 769 C C . LYS A 1 95 ? 4.236 10.192 10.652 1.00 94.56 95 LYS A C 1
ATOM 771 O O . LYS A 1 95 ? 4.975 10.897 9.979 1.00 94.56 95 LYS A O 1
ATOM 776 N N . GLN A 1 96 ? 4.189 8.866 10.512 1.00 94.94 96 GLN A N 1
ATOM 777 C CA . GLN A 1 96 ? 4.993 8.131 9.527 1.00 94.94 96 GLN A CA 1
ATOM 778 C C . GLN A 1 96 ? 4.691 8.577 8.090 1.00 94.94 96 GLN A C 1
ATOM 780 O O . GLN A 1 96 ? 5.598 8.630 7.264 1.00 94.94 96 GLN A O 1
ATOM 785 N N . PHE A 1 97 ? 3.424 8.863 7.799 1.00 94.94 97 PHE A N 1
ATOM 786 C CA . PHE A 1 97 ? 2.963 9.268 6.475 1.00 94.94 97 PHE A CA 1
ATOM 787 C C . PHE A 1 97 ? 2.804 10.784 6.321 1.00 94.94 97 PHE A C 1
ATOM 789 O O . PHE A 1 97 ? 2.359 11.239 5.274 1.00 94.94 97 PHE A O 1
ATOM 796 N N . SER A 1 98 ? 3.173 11.570 7.337 1.00 94.69 98 SER A N 1
ATOM 797 C CA . SER A 1 98 ? 3.011 13.030 7.348 1.00 94.69 98 SER A CA 1
ATOM 798 C C . SER A 1 98 ? 1.583 13.493 7.010 1.00 94.69 98 SER A C 1
ATOM 800 O O . SER A 1 98 ? 1.391 14.503 6.337 1.00 94.69 98 SER A O 1
ATOM 802 N N . ILE A 1 99 ? 0.570 12.755 7.473 1.00 93.25 99 ILE A N 1
ATOM 803 C CA . ILE A 1 99 ? -0.846 13.065 7.238 1.00 93.25 99 ILE A CA 1
ATOM 804 C C . ILE A 1 99 ? -1.311 14.089 8.277 1.00 93.25 99 ILE A C 1
ATOM 806 O O . ILE A 1 99 ? -1.165 13.876 9.483 1.00 93.25 99 ILE A O 1
ATOM 810 N N . ALA A 1 100 ? -1.896 15.193 7.812 1.00 89.12 100 ALA A N 1
ATOM 811 C CA . ALA A 1 100 ? -2.405 16.251 8.678 1.00 89.12 100 ALA A CA 1
ATOM 812 C C . ALA A 1 100 ? -3.692 15.832 9.412 1.00 89.12 100 ALA A C 1
ATOM 814 O O . ALA A 1 100 ? -4.654 15.354 8.807 1.00 89.12 100 ALA A O 1
ATOM 815 N N . THR A 1 101 ? -3.736 16.086 10.718 1.00 86.25 101 THR A N 1
ATOM 816 C CA . THR A 1 101 ? -4.926 15.896 11.560 1.00 86.25 101 THR A CA 1
ATOM 817 C C . THR A 1 101 ? -5.676 17.204 11.734 1.00 86.25 101 THR A C 1
ATOM 819 O O . THR A 1 101 ? -5.051 18.233 11.997 1.00 86.25 101 THR A O 1
ATOM 822 N N . HIS A 1 102 ? -7.001 17.167 11.636 1.00 80.88 102 HIS A N 1
ATOM 823 C CA . HIS A 1 102 ? -7.831 18.366 11.735 1.00 80.88 102 HIS A CA 1
ATOM 824 C C . HIS A 1 102 ? -8.625 18.346 13.043 1.00 80.88 102 HIS A C 1
ATOM 826 O O . HIS A 1 102 ? -9.703 17.772 13.117 1.00 80.88 102 HIS A O 1
ATOM 832 N N . GLY A 1 103 ? -8.092 18.980 14.090 1.00 78.56 103 GLY A N 1
ATOM 833 C CA . GLY A 1 103 ? -8.757 19.035 15.394 1.00 78.56 103 GLY A CA 1
ATOM 834 C C . GLY A 1 103 ? -8.855 17.669 16.089 1.00 78.56 103 GLY A C 1
ATOM 835 O O . GLY A 1 103 ? -7.909 16.880 16.064 1.00 78.56 103 GLY A O 1
ATOM 836 N N . LEU A 1 104 ? -9.985 17.424 16.759 1.00 81.56 104 LEU A N 1
ATOM 837 C CA . LEU A 1 104 ? -10.307 16.158 17.426 1.00 81.56 104 LEU A CA 1
ATOM 838 C C . LEU A 1 104 ? -11.082 15.256 16.462 1.00 81.56 104 LEU A C 1
ATOM 840 O O . LEU A 1 104 ? -12.299 15.357 16.350 1.00 81.56 104 LEU A O 1
ATOM 844 N N . GLU A 1 105 ? -10.360 14.378 15.771 1.00 87.50 105 GLU A N 1
ATOM 845 C CA . GLU A 1 105 ? -10.947 13.354 14.901 1.00 87.50 105 GLU A CA 1
ATOM 846 C C . GLU A 1 105 ? -10.940 11.994 15.604 1.00 87.50 105 GLU A C 1
ATOM 848 O O . GLU A 1 105 ? -10.007 11.661 16.342 1.00 87.50 105 GLU A O 1
ATOM 853 N N . GLU A 1 106 ? -11.977 11.193 15.363 1.00 90.88 106 GLU A N 1
ATOM 854 C CA . GLU A 1 106 ? -12.037 9.823 15.865 1.00 90.88 106 GLU A CA 1
ATOM 855 C C . GLU A 1 106 ? -10.996 8.931 15.176 1.00 90.88 106 GLU A C 1
ATOM 857 O O . GLU A 1 106 ? -10.641 9.119 14.009 1.00 90.88 106 GLU A O 1
ATOM 862 N N . ASN A 1 107 ? -10.518 7.911 15.896 1.00 89.88 107 ASN A N 1
ATOM 863 C CA . ASN A 1 107 ? -9.515 6.977 15.376 1.00 89.88 107 ASN A CA 1
ATOM 864 C C . ASN A 1 107 ? -9.967 6.272 14.089 1.00 89.88 107 ASN A C 1
ATOM 866 O O . ASN A 1 107 ? -9.125 5.970 13.252 1.00 89.88 107 ASN A O 1
ATOM 870 N N . THR A 1 108 ? -11.263 6.007 13.931 1.00 91.44 108 THR A N 1
ATOM 871 C CA . THR A 1 108 ? -11.861 5.405 12.729 1.00 91.44 108 THR A CA 1
ATOM 872 C C . THR A 1 108 ? -11.644 6.291 11.505 1.00 91.44 108 THR A C 1
ATOM 874 O O . THR A 1 108 ? -10.999 5.864 10.553 1.00 91.44 108 THR A O 1
ATOM 877 N N . THR A 1 109 ? -12.037 7.563 11.579 1.00 93.31 109 THR A N 1
ATOM 878 C CA . THR A 1 109 ? -11.821 8.552 10.511 1.00 93.31 109 THR A CA 1
ATOM 879 C C . THR A 1 109 ? -10.338 8.729 10.181 1.00 93.31 109 THR A C 1
ATOM 881 O O . THR A 1 109 ? -9.949 8.855 9.021 1.00 93.31 109 THR A O 1
ATOM 884 N N . LEU A 1 110 ? -9.476 8.731 11.201 1.00 94.06 110 LEU A N 1
ATOM 885 C CA . LEU A 1 110 ? -8.031 8.840 11.005 1.00 94.06 110 LEU A CA 1
ATOM 886 C C . LEU A 1 110 ? -7.434 7.593 10.335 1.00 94.06 110 LEU A C 1
ATOM 888 O O . LEU A 1 110 ? -6.510 7.726 9.530 1.00 94.06 110 LEU A O 1
ATOM 892 N N . LEU A 1 111 ? -7.943 6.396 10.645 1.00 94.69 111 LEU A N 1
ATOM 893 C CA . LEU A 1 111 ? -7.554 5.157 9.968 1.00 94.69 111 LEU A CA 1
ATOM 894 C C . LEU A 1 111 ? -7.940 5.186 8.491 1.00 94.69 111 LEU A C 1
ATOM 896 O O . LEU A 1 111 ? -7.101 4.838 7.664 1.00 94.69 111 LEU A O 1
ATOM 900 N N . ASP A 1 112 ? -9.135 5.667 8.157 1.00 94.81 112 ASP A N 1
ATOM 901 C CA . ASP A 1 112 ? -9.571 5.788 6.762 1.00 94.81 112 ASP A CA 1
ATOM 902 C C . ASP A 1 112 ? -8.635 6.704 5.964 1.00 94.81 112 ASP A C 1
ATOM 904 O O . ASP A 1 112 ? -8.173 6.333 4.886 1.00 94.81 112 ASP A O 1
ATOM 908 N N . LYS A 1 113 ? -8.235 7.849 6.538 1.00 94.62 113 LYS A N 1
ATOM 909 C CA . LYS A 1 113 ? -7.228 8.735 5.922 1.00 94.62 113 LYS A CA 1
ATOM 910 C C . LYS A 1 113 ? -5.883 8.041 5.718 1.00 94.62 113 LYS A C 1
ATOM 912 O O . LYS A 1 113 ? -5.246 8.220 4.681 1.00 94.62 113 LYS A O 1
ATOM 917 N N . ILE A 1 114 ? -5.427 7.268 6.708 1.00 95.06 114 ILE A N 1
ATOM 918 C CA . ILE A 1 114 ? -4.183 6.495 6.600 1.00 95.06 114 ILE A CA 1
ATOM 919 C C . ILE A 1 114 ? -4.284 5.489 5.452 1.00 95.06 114 ILE A C 1
ATOM 921 O O . ILE A 1 114 ? -3.355 5.398 4.648 1.00 95.06 114 ILE A O 1
ATOM 925 N N . PHE A 1 115 ? -5.379 4.732 5.375 1.00 96.19 115 PHE A N 1
ATOM 926 C CA . PHE A 1 115 ? -5.558 3.719 4.341 1.00 96.19 115 PHE A CA 1
ATOM 927 C C . PHE A 1 115 ? -5.654 4.341 2.954 1.00 96.19 115 PHE A C 1
ATOM 929 O O . PHE A 1 115 ? -4.911 3.918 2.070 1.00 96.19 115 PHE A O 1
ATOM 936 N N . GLN A 1 116 ? -6.441 5.404 2.795 1.00 96.19 116 GLN A N 1
ATOM 937 C CA . GLN A 1 116 ? -6.534 6.138 1.538 1.00 96.19 116 GLN A CA 1
ATOM 938 C C . GLN A 1 116 ? -5.160 6.643 1.075 1.00 96.19 116 GLN A C 1
ATOM 940 O O . GLN A 1 116 ? -4.762 6.409 -0.065 1.00 96.19 116 GLN A O 1
ATOM 945 N N . HIS A 1 117 ? -4.379 7.258 1.969 1.00 95.94 117 HIS A N 1
ATOM 946 C CA . HIS A 1 117 ? -3.040 7.739 1.627 1.00 95.94 117 HIS A CA 1
ATOM 947 C C . HIS A 1 117 ? -2.107 6.607 1.163 1.00 95.94 117 HIS A C 1
ATOM 949 O O . HIS A 1 117 ? -1.336 6.761 0.213 1.00 95.94 117 HIS A O 1
ATOM 955 N N . VAL A 1 118 ? -2.161 5.448 1.828 1.00 95.62 118 VAL A N 1
ATOM 956 C CA . VAL A 1 118 ? -1.368 4.272 1.442 1.00 95.62 118 VAL A CA 1
ATOM 957 C C . VAL A 1 118 ? -1.822 3.720 0.090 1.00 95.62 118 VAL A C 1
ATOM 959 O O . VAL A 1 118 ? -0.977 3.347 -0.725 1.00 95.62 118 VAL A O 1
ATOM 962 N N . GLU A 1 119 ? -3.125 3.678 -0.173 1.00 96.88 119 GLU A N 1
ATOM 963 C CA . GLU A 1 119 ? -3.674 3.230 -1.452 1.00 96.88 119 GLU A CA 1
ATOM 964 C C . GLU A 1 119 ? -3.257 4.134 -2.611 1.00 96.88 119 GLU A C 1
ATOM 966 O O . GLU A 1 119 ? -2.760 3.626 -3.619 1.00 96.88 119 GLU A O 1
ATOM 971 N N . GLU A 1 120 ? -3.376 5.453 -2.448 1.00 96.06 120 GLU A N 1
ATOM 972 C CA . GLU A 1 120 ? -2.951 6.450 -3.437 1.00 96.06 120 GLU A CA 1
ATOM 973 C C . GLU A 1 120 ? -1.454 6.325 -3.735 1.00 96.06 120 GLU A C 1
ATOM 975 O O . GLU A 1 120 ? -1.044 6.199 -4.893 1.00 96.06 120 GLU A O 1
ATOM 980 N N . ARG A 1 121 ? -0.625 6.255 -2.686 1.00 94.50 121 ARG A N 1
ATOM 981 C CA . ARG A 1 121 ? 0.820 6.053 -2.824 1.00 94.50 121 ARG A CA 1
ATOM 982 C C . ARG A 1 121 ? 1.138 4.750 -3.562 1.00 94.50 121 ARG A C 1
ATOM 984 O O . ARG A 1 121 ? 1.999 4.736 -4.439 1.00 94.50 121 ARG A O 1
ATOM 991 N N . ASN A 1 122 ? 0.466 3.653 -3.227 1.00 95.69 122 ASN A N 1
ATOM 992 C CA . ASN A 1 122 ? 0.684 2.367 -3.889 1.00 95.69 122 ASN A CA 1
ATOM 993 C C . ASN A 1 122 ? 0.222 2.387 -5.352 1.00 95.69 122 ASN A C 1
ATOM 995 O O . ASN A 1 122 ? 0.871 1.783 -6.205 1.00 95.69 122 ASN A O 1
ATOM 999 N N . ALA A 1 123 ? -0.878 3.075 -5.663 1.00 96.75 123 ALA A N 1
ATOM 1000 C CA . ALA A 1 123 ? -1.341 3.257 -7.034 1.00 96.75 123 ALA A CA 1
ATOM 1001 C C . ALA A 1 123 ? -0.315 4.032 -7.870 1.00 96.75 123 ALA A C 1
ATOM 1003 O O . ALA A 1 123 ? 0.018 3.593 -8.971 1.00 96.75 123 ALA A O 1
ATOM 1004 N N . PHE A 1 124 ? 0.246 5.104 -7.311 1.00 96.56 124 PHE A N 1
ATOM 1005 C CA . PHE A 1 124 ? 1.309 5.876 -7.944 1.00 96.56 124 PHE A CA 1
ATOM 1006 C C . PHE A 1 124 ? 2.558 5.027 -8.229 1.00 96.56 124 PHE A C 1
ATOM 1008 O O . PHE A 1 124 ? 3.020 4.977 -9.367 1.00 96.56 124 PHE A O 1
ATOM 1015 N N . HIS A 1 125 ? 3.056 4.269 -7.242 1.00 95.75 125 HIS A N 1
ATOM 1016 C CA . HIS A 1 125 ? 4.217 3.384 -7.440 1.00 95.75 125 HIS A CA 1
ATOM 1017 C C . HIS A 1 125 ? 3.968 2.304 -8.499 1.00 95.75 125 HIS A C 1
ATOM 1019 O O . HIS A 1 125 ? 4.869 1.969 -9.266 1.00 95.75 125 HIS A O 1
ATOM 1025 N N . ARG A 1 126 ? 2.742 1.769 -8.591 1.00 96.62 126 ARG A N 1
ATOM 1026 C CA . ARG A 1 126 ? 2.378 0.815 -9.653 1.00 96.62 126 ARG A CA 1
ATOM 1027 C C . ARG A 1 126 ? 2.420 1.445 -11.043 1.0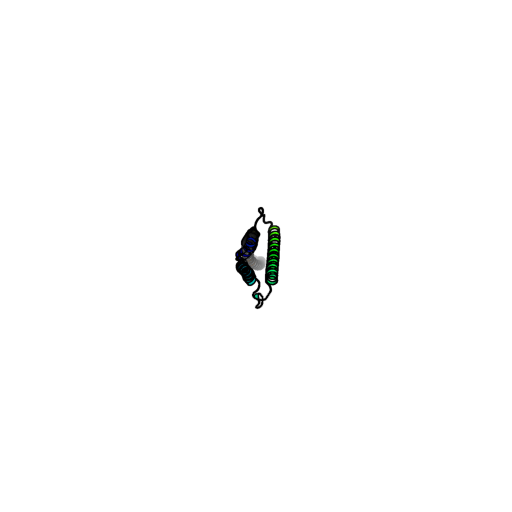0 96.62 126 ARG A C 1
ATOM 1029 O O . ARG A 1 126 ? 2.801 0.759 -11.986 1.00 96.62 126 ARG A O 1
ATOM 1036 N N . LEU A 1 127 ? 2.015 2.707 -11.177 1.00 97.31 127 LEU A N 1
ATOM 1037 C CA . LEU A 1 127 ? 2.097 3.430 -12.447 1.00 97.31 127 LEU A CA 1
ATOM 1038 C C . LEU A 1 127 ? 3.554 3.668 -12.846 1.00 97.31 127 LEU A C 1
ATOM 1040 O O . LEU A 1 127 ? 3.937 3.273 -13.942 1.00 97.31 127 LEU A O 1
ATOM 1044 N N . GLN A 1 128 ? 4.385 4.174 -11.931 1.00 96.06 128 GLN A N 1
ATOM 1045 C CA . GLN A 1 128 ? 5.816 4.372 -12.193 1.00 96.06 128 GLN A CA 1
ATOM 1046 C C . GLN A 1 128 ? 6.527 3.074 -12.588 1.00 96.06 128 GLN A C 1
ATOM 1048 O O . GLN A 1 128 ? 7.351 3.060 -13.498 1.00 96.06 128 GLN A O 1
ATOM 1053 N N . LEU A 1 129 ? 6.190 1.957 -11.935 1.00 97.06 129 LEU A N 1
ATOM 1054 C CA . LEU A 1 129 ? 6.765 0.661 -12.286 1.00 97.06 129 LEU A CA 1
ATOM 1055 C C . LEU A 1 129 ? 6.383 0.234 -13.709 1.00 97.06 129 LEU A C 1
ATOM 1057 O O . LEU A 1 129 ? 7.232 -0.287 -14.428 1.00 97.06 129 LEU A O 1
ATOM 1061 N N . LYS A 1 130 ? 5.131 0.463 -14.124 1.00 97.31 130 LYS A N 1
ATOM 1062 C CA . LYS A 1 130 ? 4.682 0.170 -15.493 1.00 97.31 130 LYS A CA 1
ATOM 1063 C C . LYS A 1 130 ? 5.403 1.037 -16.522 1.00 97.31 130 LYS A C 1
ATOM 1065 O O . LYS A 1 130 ? 5.842 0.512 -17.538 1.00 97.31 130 LYS A O 1
ATOM 1070 N N . GLU A 1 131 ? 5.557 2.331 -16.251 1.00 97.19 131 GLU A N 1
ATOM 1071 C CA . GLU A 1 131 ? 6.307 3.245 -17.121 1.00 97.19 131 GLU A CA 1
ATOM 1072 C C . GLU A 1 131 ? 7.765 2.795 -17.267 1.00 97.19 131 GLU A C 1
ATOM 1074 O O . GLU A 1 131 ? 8.271 2.680 -18.380 1.00 97.19 131 GLU A O 1
ATOM 1079 N N . GLN A 1 132 ? 8.420 2.440 -16.159 1.00 96.75 132 GLN A N 1
ATOM 1080 C CA . GLN A 1 132 ? 9.792 1.935 -16.187 1.00 96.75 132 GLN A CA 1
ATOM 1081 C C . GLN A 1 132 ? 9.911 0.612 -16.955 1.00 96.75 132 GLN A C 1
ATOM 1083 O O . GLN A 1 132 ? 10.886 0.402 -17.675 1.00 96.75 132 GLN A O 1
ATOM 1088 N N . GLN A 1 133 ? 8.941 -0.294 -16.806 1.00 97.38 133 GLN A N 1
ATOM 1089 C CA . GLN A 1 133 ? 8.906 -1.551 -17.556 1.00 97.38 133 GLN A CA 1
ATOM 1090 C C . GLN A 1 133 ? 8.791 -1.307 -19.060 1.00 97.38 133 GLN A C 1
ATOM 1092 O O . GLN A 1 133 ? 9.477 -1.979 -19.827 1.00 97.38 133 GLN A O 1
ATOM 1097 N N . GLU A 1 134 ? 7.981 -0.335 -19.472 1.00 97.44 134 GLU A N 1
ATOM 1098 C CA . GLU A 1 134 ? 7.826 0.007 -20.883 1.00 97.44 134 GLU A CA 1
ATOM 1099 C C . GLU A 1 134 ? 9.096 0.639 -21.460 1.00 97.44 134 GLU A C 1
ATOM 1101 O O . GLU A 1 134 ? 9.562 0.223 -22.518 1.00 97.44 134 GLU A O 1
ATOM 1106 N N . VAL A 1 135 ? 9.728 1.562 -20.730 1.00 97.50 135 VAL A N 1
ATOM 1107 C CA . VAL A 1 135 ? 11.030 2.126 -21.125 1.00 97.50 135 VAL A CA 1
ATOM 1108 C C . VAL A 1 135 ? 12.080 1.024 -21.269 1.00 97.50 135 VAL A C 1
ATOM 1110 O O . VAL A 1 135 ? 12.801 0.977 -22.263 1.00 97.50 135 VAL A O 1
ATOM 1113 N N . ASN A 1 136 ? 12.145 0.095 -20.314 1.00 97.50 136 ASN A N 1
ATOM 1114 C CA . ASN A 1 136 ? 13.081 -1.024 -20.380 1.00 97.50 136 ASN A CA 1
ATOM 1115 C C . ASN A 1 136 ? 12.795 -1.948 -21.575 1.00 97.50 136 ASN A C 1
ATOM 1117 O O . ASN A 1 136 ? 13.737 -2.460 -22.179 1.00 97.50 136 ASN A O 1
ATOM 1121 N N . ARG A 1 137 ? 11.519 -2.159 -21.925 1.00 97.94 137 ARG A N 1
ATOM 1122 C CA . ARG A 1 137 ? 11.122 -2.941 -23.103 1.00 97.94 137 ARG A CA 1
ATOM 1123 C C . ARG A 1 137 ? 11.632 -2.283 -24.384 1.00 97.94 137 ARG A C 1
ATOM 1125 O O . ARG A 1 137 ? 12.308 -2.949 -25.161 1.00 97.94 137 ARG A O 1
ATOM 1132 N N . ILE A 1 138 ? 11.371 -0.986 -24.555 1.00 97.81 138 ILE A N 1
ATOM 1133 C CA . ILE A 1 138 ? 11.811 -0.209 -25.724 1.00 97.81 138 ILE A CA 1
ATOM 1134 C C . ILE A 1 138 ? 13.338 -0.243 -25.847 1.00 97.81 138 ILE A C 1
ATOM 1136 O O . ILE A 1 138 ? 13.863 -0.616 -26.891 1.00 97.81 138 ILE A O 1
ATOM 1140 N N . LEU A 1 139 ? 14.063 0.041 -24.761 1.00 97.56 139 LEU A N 1
ATOM 1141 C CA . LEU A 1 139 ? 15.530 0.006 -24.765 1.00 97.56 139 LEU A CA 1
ATOM 1142 C C . LEU A 1 139 ? 16.084 -1.382 -25.105 1.00 97.56 139 LEU A C 1
ATOM 1144 O O . LEU A 1 139 ? 1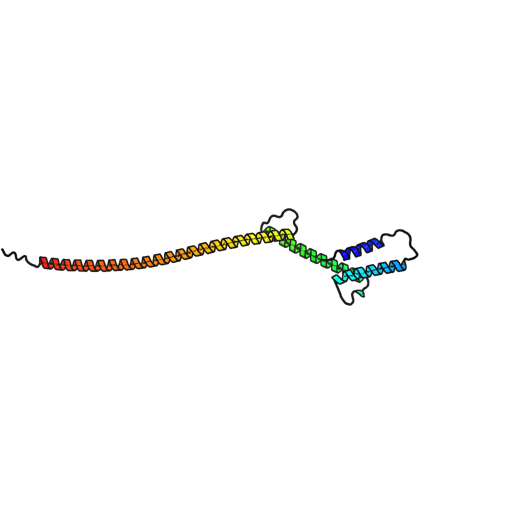7.101 -1.498 -25.791 1.00 97.56 139 LEU A O 1
ATOM 1148 N N . SER A 1 140 ? 15.428 -2.446 -24.638 1.00 97.38 140 SER A N 1
ATOM 1149 C CA . SER A 1 140 ? 15.823 -3.814 -24.974 1.00 97.38 140 SER A CA 1
ATOM 1150 C C . SER A 1 140 ? 15.633 -4.110 -26.463 1.00 97.38 140 SER A C 1
ATOM 1152 O O . SER A 1 140 ? 16.472 -4.790 -27.053 1.00 97.38 140 SER A O 1
ATOM 1154 N N . GLU A 1 141 ? 14.551 -3.618 -27.067 1.00 97.31 141 GLU A N 1
ATOM 1155 C CA . GLU A 1 141 ? 14.274 -3.774 -28.499 1.00 97.31 141 GLU A CA 1
ATOM 1156 C C . GLU A 1 141 ? 15.285 -2.995 -29.348 1.00 97.31 141 GLU A C 1
ATOM 1158 O O . GLU A 1 141 ? 15.889 -3.575 -30.252 1.00 97.31 141 GLU A O 1
ATOM 1163 N N . GLU A 1 142 ? 15.559 -1.737 -28.994 1.00 97.19 142 GLU A N 1
ATOM 1164 C CA . GLU A 1 142 ? 16.563 -0.899 -29.666 1.00 97.19 142 GLU A CA 1
ATOM 1165 C C . GLU A 1 142 ? 17.967 -1.511 -29.585 1.00 97.19 142 GLU A C 1
ATOM 1167 O O . GLU A 1 142 ? 18.708 -1.537 -30.569 1.00 97.19 142 GLU A O 1
ATOM 1172 N N . THR A 1 143 ? 18.339 -2.054 -28.422 1.00 96.56 143 THR A N 1
ATOM 1173 C CA . THR A 1 143 ? 19.649 -2.693 -28.231 1.00 96.56 143 THR A CA 1
ATOM 1174 C C . THR A 1 143 ? 19.799 -3.932 -29.115 1.00 96.56 143 THR A C 1
ATOM 1176 O O . THR A 1 143 ? 20.860 -4.156 -29.703 1.00 96.56 143 THR A O 1
ATOM 1179 N N . GLU A 1 144 ? 18.745 -4.739 -29.243 1.00 97.19 144 GLU A N 1
ATOM 1180 C CA . GLU A 1 144 ? 18.758 -5.930 -30.095 1.00 97.19 144 GLU A CA 1
ATOM 1181 C C . GLU A 1 144 ? 18.789 -5.562 -31.589 1.00 97.19 144 GLU A C 1
ATOM 1183 O O . GLU A 1 144 ? 19.494 -6.199 -32.376 1.00 97.19 144 GLU A O 1
ATOM 1188 N N . GLU A 1 145 ? 18.089 -4.501 -31.995 1.00 97.31 145 GLU A N 1
ATOM 1189 C CA . GLU A 1 145 ? 18.143 -3.981 -33.365 1.00 97.31 145 GLU A CA 1
ATOM 1190 C C . GLU A 1 145 ? 19.532 -3.429 -33.721 1.00 97.31 145 GLU A C 1
ATOM 1192 O O . GLU A 1 145 ? 20.101 -3.774 -34.767 1.00 97.31 145 GLU A O 1
ATOM 1197 N N . LEU A 1 146 ? 20.131 -2.640 -32.825 1.00 97.00 146 LEU A N 1
ATOM 1198 C CA . LEU A 1 146 ? 21.501 -2.148 -32.974 1.00 97.00 146 LEU A CA 1
ATOM 1199 C C . LEU A 1 146 ? 22.495 -3.303 -33.095 1.00 97.00 146 LEU A C 1
ATOM 1201 O O . LEU A 1 146 ? 23.377 -3.275 -33.956 1.00 97.00 146 LEU A O 1
ATOM 1205 N N . ARG A 1 147 ? 22.329 -4.359 -32.293 1.00 97.38 147 ARG A N 1
ATOM 1206 C CA . ARG A 1 147 ? 23.178 -5.554 -32.352 1.00 97.38 147 ARG A CA 1
ATOM 1207 C C . ARG A 1 147 ? 23.079 -6.271 -33.700 1.00 97.38 147 ARG A C 1
ATOM 1209 O O . ARG A 1 147 ? 24.108 -6.672 -34.255 1.00 97.38 147 ARG A O 1
ATOM 1216 N N . LYS A 1 148 ? 21.872 -6.419 -34.255 1.00 97.19 148 LYS A N 1
ATOM 1217 C CA . LYS A 1 148 ? 21.673 -6.997 -35.598 1.00 97.19 148 LYS A CA 1
ATOM 1218 C C . LYS A 1 148 ? 22.340 -6.147 -36.672 1.00 97.19 148 LYS A C 1
ATOM 1220 O O . LYS A 1 148 ? 23.053 -6.683 -37.520 1.00 97.19 148 LYS A O 1
ATOM 1225 N N . THR A 1 149 ? 22.163 -4.830 -36.596 1.00 97.25 149 THR A N 1
ATOM 1226 C CA . THR A 1 149 ? 22.764 -3.875 -37.536 1.00 97.25 149 THR A CA 1
ATOM 1227 C C . THR A 1 149 ? 24.287 -3.945 -37.494 1.00 97.25 149 THR A C 1
ATOM 1229 O O . THR A 1 149 ? 24.927 -4.071 -38.536 1.00 97.25 149 THR A O 1
ATOM 1232 N N . PHE A 1 150 ? 24.871 -3.954 -36.295 1.00 96.94 150 PHE A N 1
ATOM 1233 C CA . PHE A 1 150 ? 26.310 -4.106 -36.100 1.00 96.94 150 PHE A CA 1
ATOM 1234 C C . PHE A 1 150 ? 26.836 -5.413 -36.704 1.00 96.94 150 PHE A C 1
ATOM 1236 O O . PHE A 1 150 ? 27.787 -5.399 -37.480 1.00 96.94 150 PHE A O 1
ATOM 1243 N N . THR A 1 151 ? 26.166 -6.535 -36.428 1.00 97.00 151 THR A N 1
ATOM 1244 C CA . THR A 1 151 ? 26.546 -7.852 -36.970 1.00 97.00 151 THR A CA 1
ATOM 1245 C C . THR A 1 151 ? 26.526 -7.864 -38.501 1.00 97.00 151 THR A C 1
ATOM 1247 O O . THR A 1 151 ? 27.441 -8.393 -39.130 1.00 97.00 151 THR A O 1
ATOM 1250 N N . ASN A 1 152 ? 25.509 -7.252 -39.113 1.00 97.50 152 ASN A N 1
ATOM 1251 C CA . ASN A 1 152 ? 25.408 -7.140 -40.566 1.00 97.50 152 ASN A CA 1
ATOM 1252 C C . ASN A 1 152 ? 26.529 -6.263 -41.154 1.00 97.50 152 ASN A C 1
ATOM 1254 O O . ASN A 1 152 ? 27.144 -6.633 -42.153 1.00 97.50 152 ASN A O 1
ATOM 1258 N N . MET A 1 153 ? 26.846 -5.129 -40.519 1.00 96.50 153 MET A N 1
ATOM 1259 C CA . MET A 1 153 ? 27.956 -4.270 -40.947 1.00 96.50 153 MET A CA 1
ATOM 1260 C C . MET A 1 153 ? 29.311 -4.980 -40.846 1.00 96.50 153 MET A C 1
ATOM 1262 O O . MET A 1 153 ? 30.126 -4.862 -41.758 1.00 96.50 153 MET A O 1
ATOM 1266 N N . GLU A 1 154 ? 29.544 -5.757 -39.785 1.00 97.19 154 GLU A N 1
ATOM 1267 C CA . GLU A 1 154 ? 30.769 -6.552 -39.625 1.00 97.19 154 GLU A CA 1
ATOM 1268 C C . GLU A 1 154 ? 30.910 -7.579 -40.764 1.00 97.19 154 GLU A C 1
ATOM 1270 O O . GLU A 1 154 ? 31.975 -7.715 -41.368 1.00 97.19 154 GLU A O 1
ATOM 1275 N N . GLN A 1 155 ? 29.814 -8.251 -41.134 1.00 96.62 155 GLN A N 1
ATOM 1276 C CA . GLN A 1 155 ? 29.798 -9.183 -42.265 1.00 96.62 155 GLN A CA 1
ATOM 1277 C C . GLN A 1 155 ? 30.074 -8.481 -43.601 1.00 96.62 155 GLN A C 1
ATOM 1279 O O . GLN A 1 155 ? 30.862 -8.980 -44.406 1.00 96.62 155 GLN A O 1
ATOM 1284 N N . GLN A 1 156 ? 29.469 -7.314 -43.839 1.00 96.62 156 GLN A N 1
ATOM 1285 C CA . GLN A 1 156 ? 29.716 -6.524 -45.050 1.00 96.62 156 GLN A CA 1
ATOM 1286 C C . GLN A 1 156 ? 31.167 -6.049 -45.138 1.00 96.62 156 GLN A C 1
ATOM 1288 O O . GLN A 1 156 ? 31.772 -6.116 -46.209 1.00 96.62 156 GLN A O 1
ATOM 1293 N N . LYS A 1 157 ? 31.744 -5.611 -44.016 1.00 97.06 157 LYS A N 1
ATOM 1294 C CA . LYS A 1 157 ? 33.154 -5.230 -43.930 1.00 97.06 157 LYS A CA 1
ATOM 1295 C C . LYS A 1 157 ? 34.059 -6.401 -44.314 1.00 97.06 157 LYS A C 1
ATOM 1297 O O . LYS A 1 157 ? 34.908 -6.229 -45.183 1.00 97.06 157 LYS A O 1
ATOM 1302 N N . LEU A 1 158 ? 33.837 -7.590 -43.752 1.00 96.81 158 LEU A N 1
ATOM 1303 C CA . LEU A 1 158 ? 34.617 -8.789 -44.086 1.00 96.81 158 LEU A CA 1
ATOM 1304 C C . LEU A 1 158 ? 34.521 -9.148 -45.579 1.00 96.81 158 LEU A C 1
ATOM 1306 O O . LEU A 1 158 ?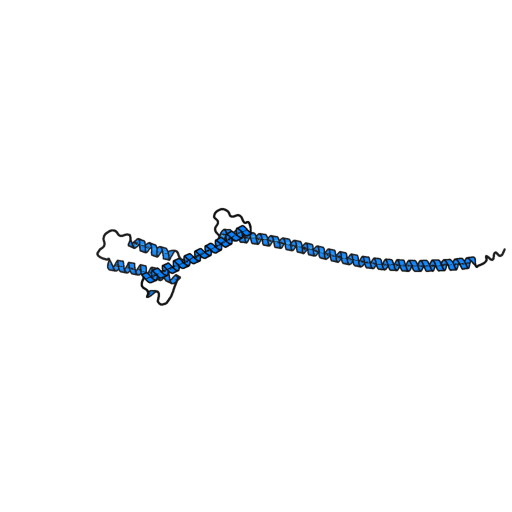 35.525 -9.478 -46.209 1.00 96.81 158 LEU A O 1
ATOM 1310 N N . GLN A 1 159 ? 33.329 -9.043 -46.175 1.00 95.94 159 GLN A N 1
ATOM 1311 C CA . GLN A 1 159 ? 33.148 -9.266 -47.614 1.00 95.94 159 GLN A CA 1
ATOM 1312 C C . GLN A 1 159 ? 33.902 -8.231 -48.460 1.00 95.94 159 GLN A C 1
ATOM 1314 O O . GLN A 1 159 ? 34.503 -8.579 -49.478 1.00 95.94 159 GLN A O 1
ATOM 1319 N N . LEU A 1 160 ? 33.879 -6.958 -48.059 1.00 96.25 160 LEU A N 1
ATOM 1320 C CA . LEU A 1 160 ? 34.623 -5.897 -48.736 1.00 96.25 160 LEU A CA 1
ATOM 1321 C C . LEU A 1 160 ? 36.134 -6.117 -48.630 1.00 96.25 160 LEU A C 1
ATOM 1323 O O . LEU A 1 160 ? 36.818 -6.016 -49.645 1.00 96.25 160 LEU A O 1
ATOM 1327 N N . GLU A 1 161 ? 36.645 -6.481 -47.454 1.00 96.31 161 GLU A N 1
ATOM 1328 C CA . GLU A 1 161 ? 38.062 -6.805 -47.246 1.00 96.31 161 GLU A CA 1
ATOM 1329 C C . GLU A 1 161 ? 38.516 -7.959 -48.153 1.00 96.31 161 GLU A C 1
ATOM 1331 O O . GLU A 1 161 ? 39.545 -7.849 -48.822 1.00 96.31 161 GLU A O 1
ATOM 1336 N N . GLN A 1 162 ? 37.711 -9.021 -48.280 1.00 96.00 162 GLN A N 1
ATOM 1337 C CA . GLN A 1 162 ? 37.985 -10.120 -49.215 1.00 96.00 162 GLN A CA 1
ATOM 1338 C C . GLN A 1 162 ? 37.985 -9.661 -50.679 1.00 96.00 162 GLN A C 1
ATOM 1340 O O . GLN A 1 162 ? 38.874 -10.028 -51.448 1.00 96.00 162 GLN A O 1
ATOM 1345 N N . ARG A 1 163 ? 37.015 -8.832 -51.087 1.00 95.56 163 ARG A N 1
ATOM 1346 C CA . ARG A 1 163 ? 36.961 -8.295 -52.459 1.00 95.56 163 ARG A CA 1
ATOM 1347 C C . ARG A 1 163 ? 38.166 -7.412 -52.775 1.00 95.56 163 ARG A C 1
ATOM 1349 O O . ARG A 1 163 ? 38.685 -7.490 -53.886 1.00 95.56 163 ARG A O 1
ATOM 1356 N N . VAL A 1 164 ? 38.614 -6.600 -51.818 1.00 96.12 164 VAL A N 1
ATOM 1357 C CA . VAL A 1 164 ? 39.816 -5.767 -51.958 1.00 96.12 164 VAL A CA 1
ATOM 1358 C C . VAL A 1 164 ? 41.066 -6.638 -52.085 1.00 96.12 164 VAL A C 1
ATOM 1360 O O . VAL A 1 164 ? 41.874 -6.395 -52.982 1.00 96.12 164 VAL A O 1
ATOM 1363 N N . ALA A 1 165 ? 41.211 -7.679 -51.259 1.00 95.94 165 ALA A N 1
ATOM 1364 C CA . ALA A 1 165 ? 42.334 -8.615 -51.349 1.00 95.94 165 ALA A CA 1
ATOM 1365 C C . ALA A 1 165 ? 42.391 -9.304 -52.724 1.00 95.94 165 ALA A C 1
ATOM 1367 O O . ALA A 1 165 ? 43.413 -9.227 -53.406 1.00 95.94 165 ALA A O 1
ATOM 1368 N N . ASN A 1 166 ? 41.264 -9.860 -53.183 1.00 95.56 166 ASN A N 1
ATOM 1369 C CA . ASN A 1 166 ? 41.161 -10.504 -54.496 1.00 95.56 166 ASN A CA 1
ATOM 1370 C C . ASN A 1 166 ? 41.470 -9.528 -55.644 1.00 95.56 166 ASN A C 1
ATOM 1372 O O . ASN A 1 166 ? 42.181 -9.870 -56.588 1.00 95.56 166 ASN A O 1
ATOM 1376 N N . GLY A 1 167 ? 40.960 -8.293 -55.569 1.00 95.12 167 GLY A N 1
ATOM 1377 C CA . GLY A 1 167 ? 41.250 -7.255 -56.561 1.00 95.12 167 GLY A CA 1
ATOM 1378 C C . GLY A 1 167 ? 42.731 -6.871 -56.598 1.00 95.12 167 GLY A C 1
ATOM 1379 O O . GLY A 1 167 ? 43.289 -6.664 -57.674 1.00 95.12 167 GLY A O 1
ATOM 1380 N N . THR A 1 168 ? 43.386 -6.833 -55.436 1.00 95.50 168 THR A N 1
ATOM 1381 C CA . THR A 1 168 ? 44.821 -6.534 -55.319 1.00 95.50 168 THR A CA 1
ATOM 1382 C C . THR A 1 168 ? 45.673 -7.646 -55.934 1.00 95.50 168 THR A C 1
ATOM 1384 O O . THR A 1 168 ? 46.621 -7.363 -56.666 1.00 95.50 168 THR A O 1
ATOM 1387 N N . GLU A 1 169 ? 45.311 -8.909 -55.701 1.00 94.81 169 GLU A N 1
ATOM 1388 C CA . GLU A 1 169 ? 45.977 -10.067 -56.308 1.00 94.81 169 GLU A CA 1
ATOM 1389 C C . GLU A 1 169 ? 45.815 -10.082 -57.836 1.00 94.81 169 GLU A C 1
ATOM 1391 O O . GLU A 1 169 ? 46.793 -10.253 -58.569 1.00 94.81 169 GLU A O 1
ATOM 1396 N N . MET A 1 170 ? 44.602 -9.814 -58.331 1.00 95.25 170 MET A N 1
ATOM 1397 C CA . MET A 1 170 ? 44.326 -9.720 -59.767 1.00 95.25 170 MET A CA 1
ATOM 1398 C C . MET A 1 170 ? 45.105 -8.572 -60.429 1.00 95.25 170 MET A C 1
ATOM 1400 O O . MET A 1 170 ? 45.616 -8.715 -61.537 1.00 95.25 170 MET A O 1
ATOM 1404 N N . LEU A 1 171 ? 45.243 -7.431 -59.750 1.00 94.81 171 LEU A N 1
ATOM 1405 C CA . LEU A 1 171 ? 46.058 -6.324 -60.245 1.00 94.81 171 LEU A CA 1
ATOM 1406 C C . LEU A 1 171 ? 47.542 -6.718 -60.317 1.00 94.81 171 LEU A C 1
ATOM 1408 O O . LEU A 1 171 ? 48.209 -6.440 -61.313 1.00 94.81 171 LEU A O 1
ATOM 1412 N N . ALA A 1 172 ? 48.063 -7.400 -59.294 1.00 94.25 172 ALA A N 1
ATOM 1413 C CA . ALA A 1 172 ? 49.447 -7.869 -59.277 1.00 94.25 172 ALA A CA 1
ATOM 1414 C C . ALA A 1 172 ? 49.737 -8.875 -60.408 1.00 94.25 172 ALA A C 1
ATOM 1416 O O . ALA A 1 172 ? 50.799 -8.806 -61.043 1.00 94.25 172 ALA A O 1
ATOM 1417 N N . SER A 1 173 ? 48.791 -9.774 -60.704 1.00 94.12 173 SER A N 1
ATOM 1418 C CA . SER A 1 173 ? 48.917 -10.720 -61.816 1.00 94.12 173 SER A CA 1
ATOM 1419 C C . SER A 1 173 ? 48.892 -10.006 -63.171 1.00 94.12 173 SER A C 1
ATOM 1421 O O . SER A 1 173 ? 49.805 -10.220 -63.971 1.00 94.12 173 SER A O 1
ATOM 1423 N N . MET A 1 174 ? 47.960 -9.068 -63.385 1.00 92.75 174 MET A N 1
ATOM 1424 C CA . MET A 1 174 ? 47.913 -8.239 -64.597 1.00 92.75 174 MET A CA 1
ATOM 1425 C C . MET A 1 174 ? 49.185 -7.411 -64.789 1.00 92.75 174 MET A C 1
ATOM 1427 O O . MET A 1 174 ? 49.714 -7.347 -65.897 1.00 92.75 174 MET A O 1
ATOM 1431 N N . VAL A 1 175 ? 49.724 -6.797 -63.731 1.00 93.69 175 VAL A N 1
ATOM 1432 C CA . VAL A 1 175 ? 50.993 -6.048 -63.801 1.00 93.69 175 VAL A CA 1
ATOM 1433 C C . VAL A 1 175 ? 52.138 -6.970 -64.217 1.00 93.69 175 VAL A C 1
ATOM 1435 O O . VAL A 1 175 ? 52.969 -6.603 -65.050 1.00 93.69 175 VAL A O 1
ATOM 1438 N N . THR A 1 176 ? 52.180 -8.181 -63.663 1.00 92.50 176 THR A N 1
ATOM 1439 C CA . THR A 1 176 ? 53.202 -9.178 -64.000 1.00 92.50 176 THR A CA 1
ATOM 1440 C C . THR A 1 176 ? 53.090 -9.619 -65.458 1.00 92.50 176 THR A C 1
ATOM 1442 O O . THR A 1 176 ? 54.099 -9.690 -66.160 1.00 92.50 176 THR A O 1
ATOM 1445 N N . GLU A 1 177 ? 51.878 -9.885 -65.937 1.00 93.06 177 GLU A N 1
ATOM 1446 C CA . GLU A 1 177 ? 51.617 -10.238 -67.331 1.00 93.06 177 GLU A CA 1
ATOM 1447 C C . GLU A 1 177 ? 51.969 -9.091 -68.284 1.00 93.06 177 GLU A C 1
ATOM 1449 O O . GLU A 1 177 ? 52.692 -9.300 -69.257 1.00 93.06 177 GLU A O 1
ATOM 1454 N N . THR A 1 178 ? 51.577 -7.863 -67.946 1.00 91.31 178 THR A N 1
ATOM 1455 C CA . THR A 1 178 ? 51.903 -6.656 -68.718 1.00 91.31 178 THR A CA 1
ATOM 1456 C C . THR A 1 178 ? 53.417 -6.475 -68.845 1.00 91.31 178 THR A C 1
ATOM 1458 O O . THR A 1 178 ? 53.919 -6.220 -69.937 1.00 91.31 178 THR A O 1
ATOM 1461 N N . ARG A 1 179 ? 54.183 -6.692 -67.764 1.00 88.75 179 ARG A N 1
ATOM 1462 C CA . ARG A 1 179 ? 55.657 -6.670 -67.811 1.00 88.75 179 ARG A CA 1
ATOM 1463 C C . ARG A 1 179 ? 56.231 -7.752 -68.724 1.00 88.75 179 ARG A C 1
ATOM 1465 O O . ARG A 1 179 ? 57.158 -7.469 -69.478 1.00 88.75 179 ARG A O 1
ATOM 1472 N N . LYS A 1 180 ? 55.691 -8.977 -68.683 1.00 88.56 180 LYS A N 1
ATOM 1473 C CA . LYS A 1 180 ? 56.120 -10.071 -69.575 1.00 88.56 180 LYS A CA 1
ATOM 1474 C C . LYS A 1 180 ? 55.847 -9.741 -71.041 1.00 88.56 180 LYS A C 1
ATOM 1476 O O . LYS A 1 180 ? 56.701 -9.995 -71.885 1.00 88.56 180 LYS A O 1
ATOM 1481 N N . LEU A 1 181 ? 54.673 -9.188 -71.343 1.00 88.44 181 LEU A N 1
ATOM 1482 C CA . LEU A 1 181 ? 54.318 -8.759 -72.694 1.00 88.44 181 LEU A CA 1
ATOM 1483 C C . LEU A 1 181 ? 55.232 -7.624 -73.170 1.00 88.44 181 LEU A C 1
ATOM 1485 O O . LEU A 1 181 ? 55.751 -7.703 -74.278 1.00 88.44 181 LEU A O 1
ATOM 1489 N N . GLN A 1 182 ? 55.514 -6.633 -72.319 1.00 85.31 182 GLN A N 1
ATOM 1490 C CA . GLN A 1 182 ? 56.439 -5.546 -72.649 1.00 85.31 182 GLN A CA 1
ATOM 1491 C C . GLN A 1 182 ? 57.863 -6.053 -72.924 1.00 85.31 182 GLN A C 1
ATOM 1493 O O . GLN A 1 182 ? 58.492 -5.607 -73.879 1.00 85.31 182 GLN A O 1
ATOM 1498 N N . ALA A 1 183 ? 58.363 -7.003 -72.127 1.00 82.50 183 ALA A N 1
ATOM 1499 C CA . ALA A 1 183 ? 59.664 -7.626 -72.365 1.00 82.50 183 ALA A CA 1
ATOM 1500 C C . ALA A 1 183 ? 59.700 -8.359 -73.716 1.00 82.50 183 ALA A C 1
ATOM 1502 O O . ALA A 1 183 ? 60.608 -8.131 -74.505 1.00 82.50 183 ALA A O 1
ATOM 1503 N N . LYS A 1 184 ? 58.663 -9.147 -74.039 1.00 84.50 184 LYS A N 1
ATOM 1504 C CA . LYS A 1 184 ? 58.544 -9.815 -75.348 1.00 84.50 184 LYS A CA 1
ATOM 1505 C C . LYS A 1 184 ? 58.504 -8.839 -76.525 1.00 84.50 184 LYS A C 1
ATOM 1507 O O . LYS A 1 184 ? 59.035 -9.163 -77.579 1.00 84.50 184 LYS A O 1
ATOM 1512 N N . ILE A 1 185 ? 57.858 -7.682 -76.370 1.00 81.62 185 ILE A N 1
ATOM 1513 C CA . ILE A 1 185 ? 57.843 -6.635 -77.401 1.00 81.62 185 ILE A CA 1
ATOM 1514 C C . ILE A 1 185 ? 59.251 -6.061 -77.592 1.00 81.62 185 ILE A C 1
ATOM 1516 O O . ILE A 1 185 ? 59.686 -5.904 -78.727 1.00 81.62 185 ILE A O 1
ATOM 1520 N N . ASN A 1 186 ? 59.968 -5.785 -76.501 1.00 77.12 186 ASN A N 1
ATOM 1521 C CA . ASN A 1 186 ? 61.313 -5.209 -76.551 1.00 77.12 186 ASN A CA 1
ATOM 1522 C C . ASN A 1 186 ? 62.371 -6.195 -77.089 1.00 77.12 186 ASN A C 1
ATOM 1524 O O . ASN A 1 186 ? 63.296 -5.769 -77.775 1.00 77.12 186 ASN A O 1
ATOM 1528 N N . ASP A 1 187 ? 62.225 -7.493 -76.804 1.00 69.12 187 ASP A N 1
ATOM 1529 C CA . ASP A 1 187 ? 63.118 -8.564 -77.278 1.00 69.12 187 ASP A CA 1
ATOM 1530 C C . ASP A 1 187 ? 62.803 -9.029 -78.711 1.00 69.12 187 ASP A C 1
ATOM 1532 O O . ASP A 1 187 ? 63.529 -9.855 -79.265 1.00 69.12 187 ASP A O 1
ATOM 1536 N N . ASN A 1 188 ? 61.731 -8.521 -79.327 1.00 58.09 188 ASN A N 1
ATOM 1537 C CA . ASN A 1 188 ? 61.452 -8.739 -80.739 1.00 58.09 188 ASN A CA 1
ATOM 1538 C C . ASN A 1 188 ? 62.160 -7.623 -81.527 1.00 58.09 188 ASN A C 1
ATOM 1540 O O . ASN A 1 188 ? 61.640 -6.503 -81.573 1.00 58.09 188 ASN A O 1
ATOM 1544 N N . PRO A 1 189 ? 63.355 -7.857 -82.110 1.00 55.62 189 PRO A N 1
ATOM 1545 C CA . PRO A 1 189 ? 64.011 -6.832 -82.902 1.00 55.62 189 PRO A CA 1
ATOM 1546 C C . PRO A 1 189 ? 63.055 -6.448 -84.022 1.00 55.62 189 PRO A C 1
ATOM 1548 O O . PRO A 1 189 ? 62.532 -7.315 -84.725 1.00 55.62 189 PRO A O 1
ATOM 1551 N N . VAL A 1 190 ? 62.793 -5.150 -84.170 1.00 52.84 190 VAL A N 1
ATOM 1552 C CA . VAL A 1 190 ? 62.011 -4.647 -85.292 1.00 52.84 190 VAL A CA 1
ATOM 1553 C C . VAL A 1 190 ? 62.744 -5.082 -86.560 1.00 52.84 190 VAL A C 1
ATOM 1555 O O . VAL A 1 190 ? 63.743 -4.481 -86.951 1.00 52.84 190 VAL A O 1
ATOM 1558 N N . HIS A 1 191 ? 62.270 -6.151 -87.199 1.00 50.91 191 HIS A N 1
ATOM 1559 C CA . HIS A 1 191 ? 62.646 -6.481 -88.561 1.00 50.91 191 HIS A CA 1
ATOM 1560 C C . HIS A 1 191 ? 61.946 -5.449 -89.448 1.00 50.91 191 HIS A C 1
ATOM 1562 O O . HIS A 1 191 ? 60.897 -5.704 -90.034 1.00 50.91 191 HIS A O 1
ATOM 1568 N N . VAL A 1 192 ? 62.510 -4.241 -89.498 1.00 46.75 192 VAL A N 1
ATOM 1569 C CA . VAL A 1 192 ? 62.252 -3.318 -90.598 1.00 46.75 192 VAL A CA 1
ATOM 1570 C C . VAL A 1 192 ? 62.942 -3.946 -91.805 1.00 46.75 192 VAL A C 1
ATOM 1572 O O . VAL A 1 192 ? 64.154 -3.832 -91.976 1.00 46.75 192 VAL A O 1
ATOM 1575 N N . GLN A 1 193 ? 62.192 -4.724 -92.582 1.00 44.78 193 GLN A N 1
ATOM 1576 C CA . GLN A 1 193 ? 62.533 -4.930 -93.981 1.00 44.78 193 GLN A CA 1
ATOM 1577 C C . GLN A 1 193 ? 62.004 -3.725 -94.762 1.00 44.78 193 GLN A C 1
ATOM 1579 O O . GLN A 1 193 ? 60.839 -3.361 -94.604 1.00 44.78 193 GLN A O 1
ATOM 1584 N N . SER A 1 194 ? 62.909 -3.182 -95.587 1.00 40.78 194 SER A N 1
ATOM 1585 C CA . SER A 1 194 ? 62.843 -2.010 -96.482 1.00 40.78 194 SER A CA 1
ATOM 1586 C C . SER A 1 194 ? 62.773 -0.632 -95.831 1.00 40.78 194 SER A C 1
ATOM 1588 O O . SER A 1 194 ? 61.722 -0.292 -95.254 1.00 40.78 194 SER A O 1
#